Protein AF-A0A7C5BU32-F1 (afdb_monomer)

Foldseek 3Di:
DAQPPPRDDDDPPDCADPPPRDNDDDDPPPPPPDDPDPVVLLVLLVLVLVLVLLLLCLLQDDPPPPDDDPDPDDDDDDDDDDDDDDDDDDDDDDDDDDDDDDPPPDDPDPAFAADDVLQVVLLVQVVVLLVLVCCLNVVQCCSPVVSVLSVVLSVVVSVCSVPDDDQDLPSLVVNLVSLVVSLVSLVVSLVSLVVRDHDPLCVQLSVLVSLLSVLSSVVSVLLSVLSVQDRSNDSVSSVVSSVVSVVVCVPPSSVCSSNCVSQVSSQVSQCVSQVNGPDDRPDRSDSDDPPDDPDDD

Sequence (297 aa):
MRCAKCGLDVPPGTTSCPKCGSVEFERPVVQAKRGPHPMIYAIGALAVIALIALIIVAMGRGKNVTSAPGGVQREDSNITTAPPGKPGPSGIMTAPPGQPGTPEKTPDGVTKPKPPQEVVDYLAFVKQVEAVRCEAIVKSDLDKEAMAEVGDIWSKMLDMSGDAGASDKAPLQGITDKLNRRAAAMLILLKTFDKAPAPPECRQFSGAYRRLLYTETKTLYDVAAGLGNVQAANKDDWLRYEQEMKSKQQDADVVGASNGTLSGDADRALNALVGQYDMQKPFDVSAEKPSGNIMAP

pLDDT: mean 71.31, std 22.12, range [24.97, 98.25]

Solvent-accessible surface area (backbone atoms only — not comparable to full-atom values): 18081 Å² total; per-residue (Å²): 83,31,29,66,90,74,68,48,79,42,70,88,92,64,78,52,38,94,87,77,66,44,67,58,56,48,73,79,86,72,75,77,76,83,68,90,58,73,68,60,61,52,54,56,53,48,53,43,49,54,46,54,47,41,47,52,47,18,56,61,46,45,75,90,73,83,72,75,86,82,72,84,79,84,77,92,82,83,84,90,88,86,89,90,85,84,89,86,87,82,88,79,97,72,86,77,79,84,73,78,78,75,79,80,76,73,71,90,78,80,72,54,50,72,68,57,66,67,58,54,53,50,51,54,52,50,49,54,52,51,53,54,51,48,48,66,53,76,70,39,60,54,77,56,52,42,52,48,50,53,49,52,54,46,53,50,57,60,63,43,75,79,62,92,79,79,85,68,56,66,71,59,47,57,50,28,52,53,33,47,52,48,23,51,51,40,48,52,48,50,60,52,57,72,69,60,81,66,52,84,82,44,40,64,28,49,54,34,42,49,49,37,49,48,48,55,28,48,51,36,45,54,53,24,54,48,51,70,66,42,50,78,85,40,68,68,41,50,53,50,44,39,53,51,54,55,55,47,60,68,35,66,62,54,40,25,49,42,71,35,47,32,33,50,49,18,30,49,33,45,52,56,52,35,66,62,28,62,57,78,77,92,71,78,54,64,31,36,75,80,92,64,84,88,78,74,133

Mean predicted aligned error: 16.81 Å

Nearest PDB structures (foldseek):
  5odw-assembly1_C  TM=1.945E-01  e=5.143E-01  Pseudomonas aeruginosa PAO1
  7uc6-assembly1_A  TM=1.821E-01  e=8.290E+00  Homo sapiens

Radius of gyration: 32.83 Å; Cα contacts (8 Å, |Δi|>4): 237; chains: 1; bounding box: 51×82×110 Å

Secondary structure (DSSP, 8-state):
-EETTT--B--TT-SS-TTT----EE---------S-THHHHHHHHHHHHHHHHHHHHHH----------------------------------PPPPPPPPP--PPTT-PPPPPPHHHHHHHHHHHHHHHHHHHHHHT-TIIIIIHHHHHHHHHHHHHTTS-------HHHHHHHHHHHHHHHHHHHHHHHHTTSPPPGGGHHHHHHHHHHHHHHHHHHHHHHHHHHT--TT-HHHHHHHHHHHHHHTTSHHHHHHHTTHHHHHHHHHHHHHHTTSS--------S------S---

Structure (mmCIF, N/CA/C/O backbone):
data_AF-A0A7C5BU32-F1
#
_entry.id   AF-A0A7C5BU32-F1
#
loop_
_atom_site.group_PDB
_atom_site.id
_atom_site.type_symbol
_atom_site.label_atom_id
_atom_site.label_alt_id
_atom_site.label_comp_id
_atom_site.label_asym_id
_atom_site.label_entity_id
_atom_site.label_seq_id
_atom_site.pdbx_PDB_ins_code
_atom_site.Cartn_x
_atom_site.Cartn_y
_atom_site.Cartn_z
_atom_site.occupancy
_atom_site.B_iso_or_equiv
_atom_site.auth_seq_id
_atom_site.auth_comp_id
_atom_site.auth_asym_id
_atom_site.auth_atom_id
_atom_site.pdbx_PDB_model_num
ATOM 1 N N . MET A 1 1 ? 21.473 -10.823 -49.070 1.00 80.56 1 MET A N 1
ATOM 2 C CA . MET A 1 1 ? 22.243 -11.315 -47.896 1.00 80.56 1 MET A CA 1
ATOM 3 C C . MET A 1 1 ? 23.302 -12.259 -48.428 1.00 80.56 1 MET A C 1
ATOM 5 O O . MET A 1 1 ? 23.013 -12.902 -49.430 1.00 80.56 1 MET A O 1
ATOM 9 N N . ARG A 1 2 ? 24.482 -12.384 -47.812 1.00 85.19 2 ARG A N 1
ATOM 10 C CA . ARG A 1 2 ? 25.517 -13.296 -48.328 1.00 85.19 2 ARG A CA 1
ATOM 11 C C . ARG A 1 2 ? 25.506 -14.630 -47.605 1.00 85.19 2 ARG A C 1
ATOM 13 O O . ARG A 1 2 ? 25.333 -14.692 -46.392 1.00 85.19 2 ARG A O 1
ATOM 20 N N . CYS A 1 3 ? 25.666 -15.709 -48.360 1.00 86.50 3 CYS A N 1
ATOM 21 C CA . CYS A 1 3 ? 25.843 -17.033 -47.785 1.00 86.50 3 CYS A CA 1
ATOM 22 C C . CYS A 1 3 ? 27.244 -17.165 -47.173 1.00 86.50 3 CYS A C 1
ATOM 24 O O . CYS A 1 3 ? 28.229 -17.107 -47.911 1.00 86.50 3 CYS A O 1
ATOM 26 N N . ALA A 1 4 ? 27.323 -17.449 -45.869 1.00 84.31 4 ALA A N 1
ATOM 27 C CA . ALA A 1 4 ? 28.588 -17.540 -45.132 1.00 84.31 4 ALA A CA 1
ATOM 28 C C . ALA A 1 4 ? 29.568 -18.584 -45.711 1.00 84.31 4 ALA A C 1
ATOM 30 O O . ALA A 1 4 ? 30.779 -18.402 -45.667 1.00 84.31 4 ALA A O 1
ATOM 31 N N . LYS A 1 5 ? 29.056 -19.674 -46.307 1.00 85.94 5 LYS A N 1
ATOM 32 C CA . LYS A 1 5 ? 29.891 -20.748 -46.877 1.00 85.94 5 LYS A CA 1
ATOM 33 C C . LYS A 1 5 ? 30.402 -20.506 -48.296 1.00 85.94 5 LYS A C 1
ATOM 35 O O . LYS A 1 5 ? 31.383 -21.132 -48.681 1.00 85.94 5 LYS A O 1
ATOM 40 N N . CYS A 1 6 ? 29.711 -19.712 -49.117 1.00 89.25 6 CYS A N 1
ATOM 41 C CA . CYS A 1 6 ? 30.040 -19.613 -50.550 1.00 89.25 6 CYS A CA 1
ATOM 42 C C . CYS A 1 6 ? 30.019 -18.194 -51.133 1.00 89.25 6 CYS A C 1
ATOM 44 O O . CYS A 1 6 ? 30.158 -18.043 -52.347 1.00 89.25 6 CYS A O 1
ATOM 46 N N . GLY A 1 7 ? 29.810 -17.169 -50.301 1.00 86.44 7 GLY A N 1
ATOM 47 C CA . GLY A 1 7 ? 29.840 -15.754 -50.683 1.00 86.44 7 GLY A CA 1
ATOM 48 C C . GLY A 1 7 ? 28.728 -15.300 -51.635 1.00 86.44 7 GLY A C 1
ATOM 49 O O . GLY A 1 7 ? 28.672 -14.121 -51.975 1.00 86.44 7 GLY A O 1
ATOM 50 N N . LEU A 1 8 ? 27.843 -16.203 -52.074 1.00 89.62 8 LEU A N 1
ATOM 51 C CA . LEU A 1 8 ? 26.772 -15.883 -53.014 1.00 89.62 8 LEU A CA 1
ATOM 52 C C . LEU A 1 8 ? 25.768 -14.921 -52.367 1.00 89.62 8 LEU A C 1
ATOM 54 O O . LEU A 1 8 ? 25.283 -15.183 -51.264 1.00 89.62 8 LEU A O 1
ATOM 58 N N . ASP A 1 9 ? 25.433 -13.842 -53.074 1.00 90.44 9 ASP A N 1
ATOM 59 C CA . ASP A 1 9 ? 24.322 -12.967 -52.712 1.00 90.44 9 ASP A CA 1
ATOM 60 C C . ASP A 1 9 ? 22.987 -13.668 -52.995 1.00 90.4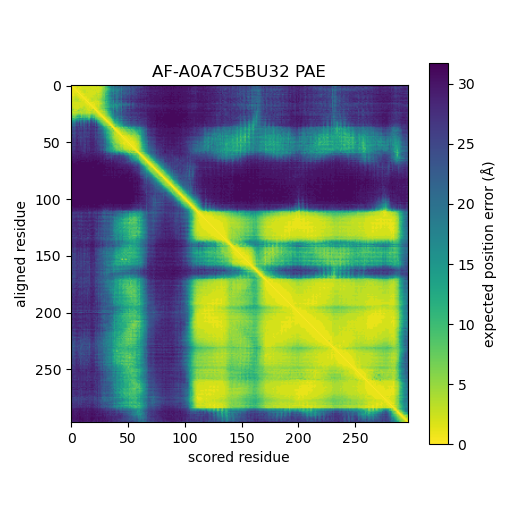4 9 ASP A C 1
ATOM 62 O O . ASP A 1 9 ? 22.695 -14.076 -54.118 1.00 90.44 9 ASP A O 1
ATOM 66 N N . VAL A 1 10 ? 22.186 -13.829 -51.944 1.00 88.56 10 VAL A N 1
ATOM 67 C CA . VAL A 1 10 ? 20.901 -14.533 -51.954 1.00 88.56 10 VAL A CA 1
ATOM 68 C C . VAL A 1 10 ? 19.768 -13.523 -51.691 1.00 88.56 10 VAL A C 1
ATOM 70 O O . VAL A 1 10 ? 19.919 -12.670 -50.796 1.00 88.56 10 VAL A O 1
ATOM 73 N N . PRO A 1 11 ? 18.663 -13.561 -52.469 1.00 85.69 11 PRO A N 1
ATOM 74 C CA . PRO A 1 11 ? 17.539 -12.638 -52.309 1.00 85.69 11 PRO A CA 1
ATOM 75 C C . PRO A 1 11 ? 16.839 -12.784 -50.944 1.00 85.69 11 PRO A C 1
ATOM 77 O O . PRO A 1 11 ? 16.874 -13.851 -50.334 1.00 85.69 11 PRO A O 1
ATOM 80 N N . PRO A 1 12 ? 16.204 -11.714 -50.430 1.00 81.19 12 PRO A N 1
ATOM 81 C CA . PRO A 1 12 ? 15.485 -11.765 -49.159 1.00 81.19 12 PRO A CA 1
ATOM 82 C C . PRO A 1 12 ? 14.303 -12.747 -49.219 1.00 81.19 12 PRO A C 1
ATOM 84 O O . PRO A 1 12 ? 13.635 -12.863 -50.243 1.00 81.19 12 PRO A O 1
ATOM 87 N N . GLY A 1 13 ? 14.037 -13.439 -48.107 1.00 80.25 13 GLY A N 1
ATOM 88 C CA . GLY A 1 13 ? 12.957 -14.431 -47.991 1.00 80.25 13 GLY A CA 1
ATOM 89 C C . GLY A 1 13 ? 13.359 -15.884 -48.282 1.00 80.25 13 GLY A C 1
ATOM 90 O O . GLY A 1 13 ? 12.551 -16.783 -48.071 1.00 80.25 13 GLY A O 1
ATOM 91 N N . THR A 1 14 ? 14.595 -16.155 -48.712 1.00 81.69 14 THR A N 1
ATOM 92 C CA . THR A 1 14 ? 15.101 -17.530 -48.881 1.00 81.69 14 THR A CA 1
ATOM 93 C C . THR A 1 14 ? 15.561 -18.138 -47.556 1.00 81.69 14 THR A C 1
ATOM 95 O O . THR A 1 14 ? 16.364 -17.530 -46.848 1.00 81.69 14 THR A O 1
ATOM 98 N N . THR A 1 15 ? 15.131 -19.363 -47.256 1.00 85.69 15 THR A N 1
ATOM 99 C CA . THR A 1 15 ? 15.507 -20.100 -46.034 1.00 85.69 15 THR A CA 1
ATOM 100 C C . THR A 1 15 ? 16.848 -20.833 -46.128 1.00 85.69 15 THR A C 1
ATOM 102 O O . THR A 1 15 ? 17.454 -21.114 -45.098 1.00 85.69 15 THR A O 1
ATOM 105 N N . SER A 1 16 ? 17.339 -21.128 -47.334 1.00 90.50 16 SER A N 1
ATOM 106 C CA . SER A 1 16 ? 18.620 -21.807 -47.566 1.00 90.50 16 SER A CA 1
ATOM 107 C C . SER A 1 16 ? 19.313 -21.291 -48.830 1.00 90.50 16 SER A C 1
ATOM 109 O O . SER A 1 16 ? 18.670 -20.828 -49.776 1.00 90.50 16 SER A O 1
ATOM 111 N N . CYS A 1 17 ? 20.646 -21.340 -48.858 1.00 88.38 17 CYS A N 1
ATOM 112 C CA . CYS A 1 17 ? 21.415 -20.945 -50.034 1.00 88.38 17 CYS A CA 1
ATOM 113 C C . CYS A 1 17 ? 21.278 -21.995 -51.157 1.00 88.38 17 CYS A C 1
ATOM 115 O O . CYS A 1 17 ? 21.708 -23.137 -50.961 1.00 88.38 17 CYS A O 1
ATOM 117 N N . PRO A 1 18 ? 20.806 -21.626 -52.366 1.00 88.19 18 PRO A N 1
ATOM 118 C CA . PRO A 1 18 ? 20.561 -22.582 -53.452 1.00 88.19 18 PRO A CA 1
ATOM 119 C C . PRO A 1 18 ? 21.835 -23.227 -54.025 1.00 88.19 18 PRO A C 1
ATOM 121 O O . PRO A 1 18 ? 21.743 -24.201 -54.762 1.00 88.19 18 PRO A O 1
ATOM 124 N N . LYS A 1 19 ? 23.027 -22.699 -53.704 1.00 87.75 19 LYS A N 1
ATOM 125 C CA . LYS A 1 19 ? 24.315 -23.193 -54.219 1.00 87.75 19 LYS A CA 1
ATOM 126 C C . LYS A 1 19 ? 25.026 -24.184 -53.288 1.00 87.75 19 LYS A C 1
ATOM 128 O O . LYS A 1 19 ? 25.849 -24.960 -53.760 1.00 87.75 19 LYS A O 1
ATOM 133 N N . CYS A 1 20 ? 24.758 -24.151 -51.980 1.00 88.69 20 CYS A N 1
ATOM 134 C CA . CYS A 1 20 ? 25.477 -24.982 -51.000 1.00 88.69 20 CYS A CA 1
ATOM 135 C C . CYS A 1 20 ? 24.629 -25.485 -49.817 1.00 88.69 20 CYS A C 1
ATOM 137 O O . CYS A 1 20 ? 25.178 -26.086 -48.897 1.00 88.69 20 CYS A O 1
ATOM 139 N N . GLY A 1 21 ? 23.322 -25.206 -49.790 1.00 85.25 21 GLY A N 1
ATOM 140 C CA . GLY A 1 21 ? 22.409 -25.652 -48.731 1.00 85.25 21 GLY A CA 1
ATOM 141 C C . GLY A 1 21 ? 22.584 -24.966 -47.370 1.00 85.25 21 GLY A C 1
ATOM 142 O O . GLY A 1 21 ? 21.855 -25.293 -46.440 1.00 85.25 21 GLY A O 1
ATOM 143 N N . SER A 1 22 ? 23.516 -24.015 -47.224 1.00 83.38 22 SER A N 1
ATOM 144 C CA . SER A 1 22 ? 23.726 -23.300 -45.957 1.00 83.38 22 SER A CA 1
ATOM 145 C C . SER A 1 22 ? 22.490 -22.501 -45.545 1.00 83.38 22 SER A C 1
ATOM 147 O O . SER A 1 22 ? 21.954 -21.740 -46.353 1.00 83.38 22 SER A O 1
ATOM 149 N N . VAL A 1 23 ? 22.100 -22.630 -44.277 1.00 83.19 23 VAL A N 1
ATOM 150 C CA . VAL A 1 23 ? 21.106 -21.774 -43.603 1.00 83.19 23 VAL A CA 1
ATOM 151 C C . VAL A 1 23 ? 21.759 -20.608 -42.848 1.00 83.19 23 VAL A C 1
ATOM 153 O O . VAL A 1 23 ? 21.079 -19.670 -42.446 1.00 83.19 23 VAL A O 1
ATOM 156 N N . GLU A 1 24 ? 23.087 -20.633 -42.687 1.00 74.00 24 GLU A N 1
ATOM 157 C CA . GLU A 1 24 ? 23.852 -19.503 -42.162 1.00 74.00 24 GLU A CA 1
ATOM 158 C C . GLU A 1 24 ? 24.116 -18.477 -43.269 1.00 74.00 24 GLU A C 1
ATOM 160 O O . GLU A 1 24 ? 24.759 -18.762 -44.293 1.00 74.00 24 GLU A O 1
ATOM 165 N N . PHE A 1 25 ? 23.615 -17.269 -43.025 1.00 78.12 25 PHE A N 1
ATOM 166 C CA . PHE A 1 25 ? 23.826 -16.078 -43.831 1.00 78.12 25 PHE A CA 1
ATOM 167 C C . PHE A 1 25 ? 24.565 -15.047 -42.984 1.00 78.12 25 PHE A C 1
ATOM 169 O O . PHE A 1 25 ? 24.140 -14.745 -41.867 1.00 78.12 25 PHE A O 1
ATOM 176 N N . GLU A 1 26 ? 25.632 -14.466 -43.526 1.00 61.56 26 GLU A N 1
ATOM 177 C CA . GLU A 1 26 ? 26.264 -13.312 -42.898 1.00 61.56 26 GLU A CA 1
ATOM 178 C C . GLU A 1 26 ? 25.277 -12.144 -42.950 1.00 61.56 26 GLU A C 1
ATOM 180 O O . GLU A 1 26 ? 24.896 -11.654 -44.025 1.00 61.56 26 GLU A O 1
ATOM 185 N N . ARG A 1 27 ? 24.837 -11.701 -41.769 1.00 57.16 27 ARG A N 1
ATOM 186 C CA . ARG A 1 27 ? 24.151 -10.417 -41.647 1.00 57.16 27 ARG A CA 1
ATOM 187 C C . ARG A 1 27 ? 25.178 -9.330 -41.968 1.00 57.16 27 ARG A C 1
ATOM 189 O O . ARG A 1 27 ? 26.290 -9.398 -41.444 1.00 57.16 27 ARG A O 1
ATOM 196 N N . PRO A 1 28 ? 24.846 -8.335 -42.810 1.00 51.41 28 PRO A N 1
ATOM 197 C CA . PRO A 1 28 ? 25.750 -7.216 -43.021 1.00 51.41 28 PRO A CA 1
ATOM 198 C C . PRO A 1 28 ? 26.037 -6.557 -41.670 1.00 51.41 28 PRO A C 1
ATOM 200 O O . PRO A 1 28 ? 25.108 -6.321 -40.894 1.00 51.41 28 PRO A O 1
ATOM 203 N N . VAL A 1 29 ? 27.307 -6.252 -41.399 1.00 51.81 29 VAL A N 1
ATOM 204 C CA . VAL A 1 29 ? 27.702 -5.453 -40.234 1.00 51.81 29 VAL A CA 1
ATOM 205 C C . VAL A 1 29 ? 27.173 -4.040 -40.456 1.00 51.81 29 VAL A C 1
ATOM 207 O O . VAL A 1 29 ? 27.823 -3.196 -41.075 1.00 51.81 29 VAL A O 1
ATOM 210 N N . VAL A 1 30 ? 25.944 -3.798 -40.003 1.00 48.88 30 VAL A N 1
ATOM 211 C CA . VAL A 1 30 ? 25.338 -2.471 -40.002 1.00 48.88 30 VAL A CA 1
ATOM 212 C C . VAL A 1 30 ? 26.117 -1.654 -38.983 1.00 48.88 30 VAL A C 1
ATOM 214 O O . VAL A 1 30 ? 25.884 -1.778 -37.784 1.00 48.88 30 VAL A O 1
ATOM 217 N N . GLN A 1 31 ? 27.069 -0.842 -39.451 1.00 44.75 31 GLN A N 1
ATOM 218 C CA . GLN A 1 31 ? 27.768 0.103 -38.585 1.00 44.75 31 GLN A CA 1
ATOM 219 C C . GLN A 1 31 ? 26.718 0.966 -37.884 1.00 44.75 31 GLN A C 1
ATOM 221 O O . GLN A 1 31 ? 25.989 1.720 -38.536 1.00 44.75 31 GLN A O 1
ATOM 226 N N . ALA A 1 32 ? 26.611 0.804 -36.564 1.00 43.66 32 ALA A N 1
ATOM 227 C CA . ALA A 1 32 ? 25.577 1.438 -35.768 1.00 43.66 32 ALA A CA 1
ATOM 228 C C . ALA A 1 32 ? 25.716 2.960 -35.876 1.00 43.66 32 ALA A C 1
ATOM 230 O O . ALA A 1 32 ? 26.607 3.582 -35.290 1.00 43.66 32 ALA A O 1
ATOM 231 N N . LYS A 1 33 ? 24.822 3.571 -36.658 1.00 44.97 33 LYS A N 1
ATOM 232 C CA . LYS A 1 33 ? 24.724 5.021 -36.796 1.00 44.97 33 LYS A CA 1
ATOM 233 C C . LYS A 1 33 ? 24.316 5.566 -35.428 1.00 44.97 33 LYS A C 1
ATOM 235 O O . LYS A 1 33 ? 23.144 5.474 -35.077 1.00 44.97 33 LYS A O 1
ATOM 240 N N . ARG A 1 34 ? 25.291 6.066 -34.652 1.00 47.69 34 ARG A N 1
ATOM 241 C CA . ARG A 1 34 ? 25.103 6.567 -33.277 1.00 47.69 34 ARG A CA 1
ATOM 242 C C . ARG A 1 34 ? 23.904 7.516 -33.226 1.00 47.69 34 ARG A C 1
ATOM 244 O O . ARG A 1 34 ? 23.988 8.656 -33.680 1.00 47.69 34 ARG A O 1
ATOM 251 N N . GLY A 1 35 ? 22.787 7.006 -32.712 1.00 45.78 35 GLY A N 1
ATOM 252 C CA . GLY A 1 35 ? 21.561 7.768 -32.516 1.00 45.78 35 GLY A CA 1
ATOM 253 C C . GLY A 1 35 ? 21.728 8.812 -31.408 1.00 45.78 35 GLY A C 1
ATOM 254 O O . GLY A 1 35 ? 22.683 8.740 -30.628 1.00 45.78 35 GLY A O 1
ATOM 255 N N . PRO A 1 36 ? 20.820 9.796 -31.320 1.00 44.41 36 PRO A N 1
ATOM 256 C CA . PRO A 1 36 ? 20.942 10.879 -30.356 1.00 44.41 36 PRO A CA 1
ATOM 257 C C . PRO A 1 36 ? 20.887 10.371 -28.905 1.00 44.41 36 PRO A C 1
ATOM 259 O O . PRO A 1 36 ? 19.867 9.868 -28.440 1.00 44.41 36 PRO A O 1
ATOM 262 N N . HIS A 1 37 ? 22.013 10.571 -28.217 1.00 46.03 37 HIS A N 1
ATOM 263 C CA . HIS A 1 37 ? 22.232 10.618 -26.766 1.00 46.03 37 HIS A CA 1
ATOM 264 C C . HIS A 1 37 ? 21.594 9.506 -25.895 1.00 46.03 37 HIS A C 1
ATOM 266 O O . HIS A 1 37 ? 20.452 9.656 -25.451 1.00 46.03 37 HIS A O 1
ATOM 272 N N . PRO A 1 38 ? 22.364 8.468 -25.485 1.00 50.66 38 PRO A N 1
ATOM 273 C CA . PRO A 1 38 ? 21.898 7.463 -24.515 1.00 50.66 38 PRO A CA 1
ATOM 274 C C . PRO A 1 38 ? 21.522 8.057 -23.141 1.00 50.66 38 PRO A C 1
ATOM 276 O O . PRO A 1 38 ? 20.729 7.478 -22.407 1.00 50.66 38 PRO A O 1
ATOM 279 N N . MET A 1 39 ? 22.005 9.260 -22.811 1.00 48.12 39 MET A N 1
ATOM 280 C CA . MET A 1 39 ? 21.739 9.937 -21.534 1.00 48.12 39 MET A CA 1
ATOM 281 C C . MET A 1 39 ? 20.246 10.243 -21.278 1.00 48.12 39 MET A C 1
ATOM 283 O O . MET A 1 39 ? 19.827 10.281 -20.126 1.00 48.12 39 MET A O 1
ATOM 287 N N . ILE A 1 40 ? 19.411 10.417 -22.312 1.00 52.84 40 ILE A N 1
ATOM 288 C CA . ILE A 1 40 ? 17.967 10.685 -22.117 1.00 52.84 40 ILE A CA 1
ATOM 289 C C . ILE A 1 40 ? 17.219 9.421 -21.652 1.00 52.84 40 ILE A C 1
ATOM 291 O O . ILE A 1 40 ? 16.270 9.509 -20.876 1.00 52.84 40 ILE A O 1
ATOM 295 N N . TYR A 1 41 ? 17.677 8.240 -22.079 1.00 53.56 41 TYR A N 1
ATOM 296 C CA . TYR A 1 41 ? 17.114 6.942 -21.691 1.00 53.56 41 TYR A CA 1
ATOM 297 C C . TYR A 1 41 ? 17.351 6.669 -20.202 1.00 53.56 41 TYR A C 1
ATOM 299 O O . TYR A 1 41 ? 16.461 6.177 -19.512 1.00 53.56 41 TYR A O 1
ATOM 307 N N . ALA A 1 42 ? 18.518 7.084 -19.700 1.00 55.22 42 ALA A N 1
ATOM 308 C CA . ALA A 1 42 ? 18.849 7.029 -18.285 1.00 55.22 42 ALA A CA 1
ATOM 309 C C . ALA A 1 42 ? 17.846 7.830 -17.429 1.00 55.22 42 ALA A C 1
ATOM 311 O O . ALA A 1 42 ? 17.338 7.323 -16.433 1.00 55.22 42 ALA A O 1
ATOM 312 N N . ILE A 1 43 ? 17.518 9.064 -17.829 1.00 56.25 43 ILE A N 1
ATOM 313 C CA . ILE A 1 43 ? 16.712 9.988 -17.011 1.00 56.25 43 ILE A CA 1
ATOM 314 C C . ILE A 1 43 ? 15.263 9.499 -16.827 1.00 56.25 43 ILE A C 1
ATOM 316 O O . ILE A 1 43 ? 14.758 9.539 -15.706 1.00 56.25 43 ILE A O 1
ATOM 320 N N . GLY A 1 44 ? 14.605 9.003 -17.883 1.00 53.53 44 GLY A N 1
ATOM 321 C CA . GLY A 1 44 ? 13.226 8.489 -17.782 1.00 53.53 44 GLY A CA 1
ATOM 322 C C . GLY A 1 44 ? 13.128 7.238 -16.902 1.00 53.53 44 GLY A C 1
ATOM 323 O O . GLY A 1 44 ? 12.325 7.171 -15.973 1.00 53.53 44 GLY A O 1
ATOM 324 N N . ALA A 1 45 ? 14.032 6.275 -17.104 1.00 55.19 45 ALA A N 1
ATOM 325 C CA . ALA A 1 45 ? 14.080 5.072 -16.275 1.00 55.19 45 ALA A CA 1
ATOM 326 C C . ALA A 1 45 ? 14.473 5.376 -14.811 1.00 55.19 45 ALA A C 1
ATOM 328 O O . ALA A 1 45 ? 13.899 4.785 -13.898 1.00 55.19 45 ALA A O 1
ATOM 329 N N . LEU A 1 46 ? 15.358 6.351 -14.556 1.00 58.47 46 LEU A N 1
ATOM 330 C CA . LEU A 1 46 ? 15.626 6.851 -13.197 1.00 58.47 46 LEU A CA 1
ATOM 331 C C . LEU A 1 46 ? 14.376 7.433 -12.535 1.00 58.47 46 LEU A C 1
ATOM 333 O O . LEU A 1 46 ? 14.164 7.196 -11.348 1.00 58.47 46 LEU A O 1
ATOM 337 N N . ALA A 1 47 ? 13.537 8.160 -13.279 1.00 58.53 47 ALA A N 1
ATOM 338 C CA . ALA A 1 47 ? 12.287 8.689 -12.746 1.00 58.53 47 ALA A CA 1
ATOM 339 C C . ALA A 1 47 ? 11.332 7.559 -12.330 1.00 58.53 47 ALA A C 1
ATOM 341 O O . ALA A 1 47 ? 10.768 7.646 -11.246 1.00 58.53 47 ALA A O 1
ATOM 342 N N . VAL A 1 48 ? 11.213 6.486 -13.127 1.00 59.94 48 VAL A N 1
ATOM 343 C CA . VAL A 1 48 ? 10.412 5.283 -12.806 1.00 59.94 48 VAL A CA 1
ATOM 344 C C . VAL A 1 48 ? 10.956 4.528 -11.594 1.00 59.94 48 VAL A C 1
ATOM 346 O O . VAL A 1 48 ? 10.185 4.118 -10.729 1.00 59.94 48 VAL A O 1
ATOM 349 N N . ILE A 1 49 ? 12.275 4.357 -11.496 1.00 58.78 49 ILE A N 1
ATOM 350 C CA . ILE A 1 49 ? 12.896 3.656 -10.365 1.00 58.78 49 ILE A CA 1
ATOM 351 C C . ILE A 1 49 ? 12.766 4.489 -9.093 1.00 58.78 49 ILE A C 1
ATOM 353 O O . ILE A 1 49 ? 12.381 3.948 -8.065 1.00 58.78 49 ILE A O 1
ATOM 357 N N . ALA A 1 50 ? 12.987 5.805 -9.157 1.00 58.72 50 ALA A N 1
ATOM 358 C CA . ALA A 1 50 ? 12.707 6.708 -8.044 1.00 58.72 50 ALA A CA 1
ATOM 359 C C . ALA A 1 50 ? 11.223 6.675 -7.634 1.00 58.72 50 ALA A C 1
ATOM 361 O O . ALA A 1 50 ? 10.925 6.880 -6.464 1.00 58.72 50 ALA A O 1
ATOM 362 N N . LEU A 1 51 ? 10.312 6.373 -8.566 1.00 62.03 51 LEU A N 1
ATOM 363 C CA . LEU A 1 51 ? 8.873 6.186 -8.356 1.00 62.03 51 LEU A CA 1
ATOM 364 C C . LEU A 1 51 ? 8.550 4.887 -7.606 1.00 62.03 51 LEU A C 1
ATOM 366 O O . LEU A 1 51 ? 7.876 4.926 -6.580 1.00 62.03 51 LEU A O 1
ATOM 370 N N . ILE A 1 52 ? 9.059 3.750 -8.089 1.00 63.53 52 ILE A N 1
ATOM 371 C CA . ILE A 1 52 ? 8.900 2.433 -7.449 1.00 63.53 52 ILE A CA 1
ATOM 372 C C . ILE A 1 52 ? 9.571 2.450 -6.074 1.00 63.53 52 ILE A C 1
ATOM 374 O O . ILE A 1 52 ? 8.957 2.062 -5.083 1.00 63.53 52 ILE A O 1
ATOM 378 N N . ALA A 1 53 ? 10.788 2.991 -5.996 1.00 60.06 53 ALA A N 1
ATOM 379 C CA . ALA A 1 53 ? 11.497 3.227 -4.751 1.00 60.06 53 ALA A CA 1
ATOM 380 C C . ALA A 1 53 ? 10.714 4.161 -3.829 1.00 60.06 53 ALA A C 1
ATOM 382 O O . ALA A 1 53 ? 10.632 3.863 -2.651 1.00 60.06 53 ALA A O 1
ATOM 383 N N . LEU A 1 54 ? 10.102 5.248 -4.315 1.00 60.25 54 LEU A N 1
ATOM 384 C CA . LEU A 1 54 ? 9.260 6.110 -3.478 1.00 60.25 54 LEU A CA 1
ATOM 385 C C . LEU A 1 54 ? 8.033 5.377 -2.950 1.00 60.25 54 LEU A C 1
ATOM 387 O O . LEU A 1 54 ? 7.712 5.567 -1.789 1.00 60.25 54 LEU A O 1
ATOM 391 N N . ILE A 1 55 ? 7.369 4.542 -3.749 1.00 58.00 55 ILE A N 1
ATOM 392 C CA . ILE A 1 55 ? 6.206 3.760 -3.301 1.00 58.00 55 ILE A CA 1
ATOM 393 C C . ILE A 1 55 ? 6.628 2.750 -2.225 1.00 58.00 55 ILE A C 1
ATOM 395 O O . ILE A 1 55 ? 6.019 2.697 -1.159 1.00 58.00 55 ILE A O 1
ATOM 399 N N . ILE A 1 56 ? 7.703 2.001 -2.472 1.00 58.03 56 ILE A N 1
ATOM 400 C CA . ILE A 1 56 ? 8.245 0.992 -1.553 1.00 58.03 56 ILE A CA 1
ATOM 401 C C . ILE A 1 56 ? 8.774 1.650 -0.266 1.00 58.03 56 ILE A C 1
ATOM 403 O O . ILE A 1 56 ? 8.322 1.343 0.835 1.00 58.03 56 ILE A O 1
ATOM 407 N N . VAL A 1 57 ? 9.663 2.636 -0.402 1.00 54.41 57 VAL A N 1
ATOM 408 C CA . VAL A 1 57 ? 10.248 3.386 0.717 1.00 54.41 57 VAL A CA 1
ATOM 409 C C . VAL A 1 57 ? 9.194 4.200 1.460 1.00 54.41 57 VAL A C 1
ATOM 411 O O . VAL A 1 57 ? 9.358 4.408 2.650 1.00 54.41 57 VAL A O 1
ATOM 414 N N . ALA A 1 58 ? 8.104 4.643 0.837 1.00 52.06 58 ALA A N 1
ATOM 415 C CA . ALA A 1 58 ? 7.012 5.271 1.572 1.00 52.06 58 ALA A CA 1
ATOM 416 C C . ALA A 1 58 ? 6.227 4.290 2.445 1.00 52.06 58 ALA A C 1
ATOM 418 O O . ALA A 1 58 ? 5.787 4.669 3.528 1.00 52.06 58 ALA A O 1
ATOM 419 N N . MET A 1 59 ? 6.062 3.048 1.985 1.00 52.03 59 MET A N 1
ATOM 420 C CA . MET A 1 59 ? 5.421 1.993 2.770 1.00 52.03 59 MET A CA 1
ATOM 421 C C . MET A 1 59 ? 6.309 1.533 3.943 1.00 52.03 59 MET A C 1
ATOM 423 O O . MET A 1 59 ? 5.759 1.139 4.967 1.00 52.03 59 MET A O 1
ATOM 427 N N . GLY A 1 60 ? 7.645 1.625 3.822 1.00 44.06 60 GLY A N 1
ATOM 428 C CA . GLY A 1 60 ? 8.621 1.206 4.851 1.00 44.06 60 GLY A CA 1
ATOM 429 C C . GLY A 1 60 ? 9.428 2.314 5.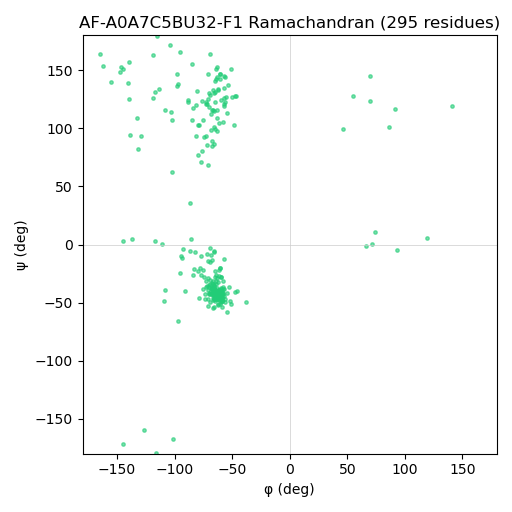565 1.00 44.06 60 GLY A C 1
ATOM 430 O O . GLY A 1 60 ? 10.291 2.013 6.389 1.00 44.06 60 GLY A O 1
ATOM 431 N N . ARG A 1 61 ? 9.227 3.606 5.264 1.00 44.59 61 ARG A N 1
ATOM 432 C CA . ARG A 1 61 ? 9.856 4.736 5.987 1.00 44.59 61 ARG A CA 1
ATOM 433 C C . ARG A 1 61 ? 8.831 5.775 6.425 1.00 44.59 61 ARG A C 1
ATOM 435 O O . ARG A 1 61 ? 8.628 6.799 5.763 1.00 44.59 61 ARG A O 1
ATOM 442 N N . GLY A 1 62 ? 8.355 5.626 7.655 1.00 44.22 62 GLY A N 1
ATOM 443 C CA . GLY A 1 62 ? 7.852 6.745 8.432 1.00 44.22 62 GLY A CA 1
ATOM 444 C C . GLY A 1 62 ? 8.928 7.825 8.543 1.00 44.22 62 GLY A C 1
ATOM 445 O O . GLY A 1 62 ? 10.044 7.592 9.016 1.00 44.22 62 GLY A O 1
ATOM 446 N N . LYS A 1 63 ? 8.600 9.039 8.095 1.00 40.38 63 LYS A N 1
ATOM 447 C CA . LYS A 1 63 ? 9.464 10.208 8.284 1.00 40.38 63 LYS A CA 1
ATOM 448 C C . LYS A 1 63 ? 9.622 10.466 9.782 1.00 40.38 63 LYS A C 1
ATOM 450 O O . LYS A 1 63 ? 8.629 10.518 10.505 1.00 40.38 63 LYS A O 1
ATOM 455 N N . ASN A 1 64 ? 10.856 10.701 10.231 1.00 35.62 64 ASN A N 1
ATOM 456 C CA . ASN A 1 64 ? 11.137 11.180 11.584 1.00 35.62 64 ASN A CA 1
ATOM 457 C C . ASN A 1 64 ? 10.570 12.596 11.764 1.00 35.62 64 ASN A C 1
ATOM 459 O O . ASN A 1 64 ? 11.263 13.592 11.567 1.00 35.62 64 ASN A O 1
ATOM 463 N N . VAL A 1 65 ? 9.293 12.684 12.135 1.00 37.28 65 VAL A N 1
ATOM 464 C CA . VAL A 1 65 ? 8.703 13.916 12.652 1.00 37.28 65 VAL A CA 1
ATOM 465 C C . VAL A 1 65 ? 9.124 14.023 14.112 1.00 37.28 65 VAL A C 1
ATOM 467 O O . VAL A 1 65 ? 8.601 13.317 14.975 1.00 37.28 65 VAL A O 1
ATOM 470 N N . THR A 1 66 ? 10.100 14.889 14.382 1.00 31.77 66 THR A N 1
ATOM 471 C CA . THR A 1 66 ? 10.508 15.248 15.743 1.00 31.77 66 THR A CA 1
ATOM 472 C C . THR A 1 66 ? 9.379 16.023 16.420 1.00 31.77 66 THR A C 1
ATOM 474 O O . THR A 1 66 ? 9.360 17.253 16.424 1.00 31.77 66 THR A O 1
ATOM 477 N N . SER A 1 67 ? 8.425 15.301 17.003 1.00 33.25 67 SER A N 1
ATOM 478 C CA . SER A 1 67 ? 7.514 15.867 17.993 1.00 33.25 67 SER A CA 1
ATOM 479 C C . SER A 1 67 ? 8.331 16.225 19.232 1.00 33.25 67 SER A C 1
ATOM 481 O O . SER A 1 67 ? 8.907 15.344 19.871 1.00 33.25 67 SER A O 1
ATOM 483 N N . ALA A 1 68 ? 8.408 17.517 19.553 1.00 27.25 68 ALA A N 1
ATOM 484 C CA . ALA A 1 68 ? 9.087 17.994 20.752 1.00 27.25 68 ALA A CA 1
ATOM 485 C C . ALA A 1 68 ? 8.495 17.328 22.016 1.00 27.25 68 ALA A C 1
ATOM 487 O O . ALA A 1 68 ? 7.283 17.087 22.063 1.00 27.25 68 ALA A O 1
ATOM 488 N N . PRO A 1 69 ? 9.312 17.019 23.040 1.00 32.28 69 PRO A N 1
ATOM 489 C CA . PRO A 1 69 ? 8.851 16.291 24.215 1.00 32.28 69 PRO A CA 1
ATOM 490 C C . PRO A 1 69 ? 7.963 17.175 25.102 1.00 32.28 69 PRO A C 1
ATOM 492 O O . PRO A 1 69 ? 8.440 17.879 25.989 1.00 32.28 69 PRO A O 1
ATOM 495 N N . GLY A 1 70 ? 6.649 17.091 24.890 1.00 28.31 70 GLY A N 1
ATOM 496 C CA . GLY A 1 70 ? 5.629 17.575 25.822 1.00 28.31 70 GLY A CA 1
ATOM 497 C C . GLY A 1 70 ? 5.563 16.693 27.069 1.00 28.31 70 GLY A C 1
ATOM 498 O O . GLY A 1 70 ? 4.605 15.946 27.255 1.00 28.31 70 GLY A O 1
ATOM 499 N N . GLY A 1 71 ? 6.611 16.732 27.893 1.00 27.80 71 GLY A N 1
ATOM 500 C CA . GLY A 1 71 ? 6.666 16.007 29.157 1.00 27.80 71 GLY A CA 1
ATOM 501 C C . GLY A 1 71 ? 5.676 16.590 30.162 1.00 27.80 71 GLY A C 1
ATOM 502 O O . GLY A 1 71 ? 5.862 17.704 30.642 1.00 27.80 71 GLY A O 1
ATOM 503 N N . VAL A 1 72 ? 4.639 15.826 30.510 1.00 33.41 72 VAL A N 1
ATOM 504 C CA . VAL A 1 72 ? 3.744 16.168 31.622 1.00 33.41 72 VAL A CA 1
ATOM 505 C C . VAL A 1 72 ? 4.479 15.882 32.932 1.00 33.41 72 VAL A C 1
ATOM 507 O O . VAL A 1 72 ? 4.451 14.759 33.438 1.00 33.41 72 VAL A O 1
ATOM 510 N N . GLN A 1 73 ? 5.153 16.894 33.481 1.00 30.58 73 GLN A N 1
ATOM 511 C CA . GLN A 1 73 ? 5.617 16.848 34.865 1.00 30.58 73 GLN A CA 1
ATOM 512 C C . GLN A 1 73 ? 4.404 16.876 35.800 1.00 30.58 73 GLN A C 1
ATOM 514 O O . GLN A 1 73 ? 3.667 17.858 35.863 1.00 30.58 73 GLN A O 1
ATOM 519 N N . ARG A 1 74 ? 4.214 15.783 36.545 1.00 37.56 74 ARG A N 1
ATOM 520 C CA . ARG A 1 74 ? 3.517 15.830 37.831 1.00 37.56 74 ARG A CA 1
ATOM 521 C C . ARG A 1 74 ? 4.477 16.416 38.857 1.00 37.56 74 ARG A C 1
ATOM 523 O O . ARG A 1 74 ? 5.512 15.804 39.098 1.00 37.56 74 ARG A O 1
ATOM 530 N N . GLU A 1 75 ? 4.081 17.494 39.517 1.00 31.58 75 GLU A N 1
ATOM 531 C CA . GLU A 1 75 ? 4.552 17.803 40.867 1.00 31.58 75 GLU A CA 1
ATOM 532 C C . GLU A 1 75 ? 3.353 18.179 41.737 1.00 31.58 75 GLU A C 1
ATOM 534 O O . GLU A 1 75 ? 2.746 19.238 41.582 1.00 31.58 75 GLU A O 1
ATOM 539 N N . ASP A 1 76 ? 3.014 17.280 42.659 1.00 32.34 76 ASP A N 1
ATOM 540 C CA . ASP A 1 76 ? 2.235 17.623 43.839 1.00 32.34 76 ASP A CA 1
ATOM 541 C C . ASP A 1 76 ? 3.121 18.455 44.772 1.00 32.34 76 ASP A C 1
ATOM 543 O O . ASP A 1 76 ? 4.188 18.003 45.192 1.00 32.34 76 ASP A O 1
ATOM 547 N N . SER A 1 77 ? 2.671 19.646 45.162 1.00 34.41 77 SER A N 1
ATOM 548 C CA . SER A 1 77 ? 3.119 20.294 46.398 1.00 34.41 77 SER A CA 1
ATOM 549 C C . SER A 1 77 ? 2.074 21.280 46.905 1.00 34.41 77 SER A C 1
ATOM 551 O O . SER A 1 77 ? 1.390 21.963 46.148 1.00 34.41 77 SER A O 1
ATOM 553 N N . ASN A 1 78 ? 1.910 21.275 48.222 1.00 31.78 78 ASN A N 1
ATOM 554 C CA . ASN A 1 78 ? 0.770 21.823 48.951 1.00 31.78 78 ASN A CA 1
ATOM 555 C C . ASN A 1 78 ? 1.231 23.013 49.831 1.00 31.78 78 ASN A C 1
ATOM 557 O O . ASN A 1 78 ? 2.427 23.276 49.922 1.00 31.78 78 ASN A O 1
ATOM 561 N N . ILE A 1 79 ? 0.293 23.632 50.560 1.00 31.28 79 ILE A N 1
ATOM 562 C CA . ILE A 1 79 ? 0.506 24.432 51.790 1.00 31.28 79 ILE A CA 1
ATOM 563 C C . ILE A 1 79 ? 0.853 25.940 51.621 1.00 31.28 79 ILE A C 1
ATOM 565 O O . ILE A 1 79 ? 1.999 26.339 51.467 1.00 31.28 79 ILE A O 1
ATOM 569 N N . THR A 1 80 ? -0.196 26.760 51.834 1.00 32.16 80 THR A N 1
ATOM 570 C CA . THR A 1 80 ? -0.265 27.889 52.810 1.00 32.16 80 THR A CA 1
ATOM 571 C C . THR A 1 80 ? 0.576 29.155 52.541 1.00 32.16 80 THR A C 1
ATOM 573 O O . THR A 1 80 ? 1.797 29.130 52.493 1.00 32.16 80 THR A O 1
ATOM 576 N N . THR A 1 81 ? -0.017 30.357 52.459 1.00 31.48 81 THR A N 1
ATOM 577 C CA . THR A 1 81 ? -0.453 31.173 53.625 1.00 31.48 81 THR A CA 1
ATOM 578 C C . THR A 1 81 ? -1.465 32.265 53.215 1.00 31.48 81 THR A C 1
ATOM 580 O O . THR A 1 81 ? -1.446 32.717 52.074 1.00 31.48 81 THR A O 1
ATOM 583 N N . ALA A 1 82 ? -2.341 32.703 54.133 1.00 32.84 82 ALA A N 1
ATOM 584 C CA . ALA A 1 82 ? -3.391 33.715 53.898 1.00 32.84 82 ALA A CA 1
ATOM 585 C C . ALA A 1 82 ? -3.336 34.901 54.925 1.00 32.84 82 ALA A C 1
ATOM 587 O O . ALA A 1 82 ? -2.261 35.142 55.466 1.00 32.84 82 ALA A O 1
ATOM 588 N N . PRO A 1 83 ? -4.415 35.694 55.148 1.00 47.12 83 PRO A N 1
ATOM 589 C CA . PRO A 1 83 ? -4.544 37.150 54.893 1.00 47.12 83 PRO A CA 1
ATOM 590 C C . PRO A 1 83 ? -4.399 38.013 56.198 1.00 47.12 83 PRO A C 1
ATOM 592 O O . PRO A 1 83 ? -4.011 37.418 57.203 1.00 47.12 83 PRO A O 1
ATOM 595 N N . PRO A 1 84 ? -4.719 39.345 56.302 1.00 43.28 84 PRO A N 1
ATOM 596 C CA . PRO A 1 84 ? -5.486 40.234 55.397 1.00 43.28 84 PRO A CA 1
ATOM 597 C C . PRO A 1 84 ? -5.041 41.728 55.282 1.00 43.28 84 PRO A C 1
ATOM 599 O O . PRO A 1 84 ? -4.055 42.165 55.863 1.00 43.28 84 PRO A O 1
ATOM 602 N N . GLY A 1 85 ? -5.858 42.547 54.595 1.00 29.11 85 GLY A N 1
ATOM 603 C CA . GLY A 1 85 ? -5.862 44.024 54.620 1.00 29.11 85 GLY A CA 1
ATOM 604 C C . GLY A 1 85 ? -7.291 44.578 54.417 1.00 29.11 85 GLY A C 1
ATOM 605 O O . GLY A 1 85 ? -8.108 43.913 53.784 1.00 29.11 85 GLY A O 1
ATOM 606 N N . LYS A 1 86 ? -7.632 45.733 55.014 1.00 33.88 86 LYS A N 1
ATOM 607 C CA . LYS A 1 86 ? -9.021 46.242 55.206 1.00 33.88 86 LYS A CA 1
ATOM 608 C C . LYS A 1 86 ? -9.302 47.572 54.430 1.00 33.88 86 LYS A C 1
ATOM 610 O O . LYS A 1 86 ? -8.435 47.977 53.664 1.00 33.88 86 LYS A O 1
ATOM 615 N N . PRO A 1 87 ? -10.511 48.190 54.486 1.00 46.72 87 PRO A N 1
ATOM 616 C CA . PRO A 1 87 ? -11.189 48.726 53.293 1.00 46.72 87 PRO A CA 1
ATOM 617 C C . PRO A 1 87 ? -10.977 50.225 53.000 1.00 46.72 87 PRO A C 1
ATOM 619 O O . PRO A 1 87 ? -10.628 50.999 53.887 1.00 46.72 87 PRO A O 1
ATOM 622 N N . GLY A 1 88 ? -11.340 50.641 51.778 1.00 33.97 88 GLY A N 1
ATOM 623 C CA . GLY A 1 88 ? -11.526 52.040 51.365 1.00 33.97 88 GLY A CA 1
ATOM 624 C C . GLY A 1 88 ? -12.745 52.192 50.425 1.00 33.97 88 GLY A C 1
ATOM 625 O O . GLY A 1 88 ? -12.944 51.308 49.591 1.00 33.97 88 GLY A O 1
ATOM 626 N N . PRO A 1 89 ? -13.590 53.238 50.562 1.00 47.28 89 PRO A N 1
ATOM 627 C CA . PRO A 1 89 ? -14.839 53.380 49.799 1.00 47.28 89 PRO A CA 1
ATOM 628 C C . PRO A 1 89 ? -14.782 54.400 48.638 1.00 47.28 89 PRO A C 1
ATOM 630 O O . PRO A 1 89 ? -13.885 55.237 48.583 1.00 47.28 89 PRO A O 1
ATOM 633 N N . SER A 1 90 ? -15.861 54.400 47.836 1.00 33.78 90 SER A N 1
ATOM 634 C CA . SER A 1 90 ? -16.369 55.494 46.970 1.00 33.78 90 SER A CA 1
ATOM 635 C C . SER A 1 90 ? -15.899 55.578 45.507 1.00 33.78 90 SER A C 1
ATOM 637 O O . SER A 1 90 ? -14.766 55.954 45.246 1.00 33.78 90 SER A O 1
ATOM 639 N N . GLY A 1 91 ? -16.859 55.420 44.575 1.00 34.94 91 GLY A N 1
ATOM 640 C CA . GLY A 1 91 ? -16.853 55.972 43.201 1.00 34.94 91 GLY A CA 1
ATOM 641 C C . GLY A 1 91 ? -15.838 55.369 42.207 1.00 34.94 91 GLY A C 1
ATOM 642 O O . GLY A 1 91 ? -14.731 55.021 42.573 1.00 34.94 91 GLY A O 1
ATOM 643 N N . ILE A 1 92 ? -16.112 55.218 40.909 1.00 33.03 92 ILE A N 1
ATOM 644 C CA . ILE A 1 92 ? -17.175 55.752 40.041 1.00 33.03 92 ILE A CA 1
ATOM 645 C C . ILE A 1 92 ? -17.636 54.636 39.079 1.00 33.03 92 ILE A C 1
ATOM 647 O O . ILE A 1 92 ? -16.901 53.690 38.809 1.00 33.03 92 ILE A O 1
ATOM 651 N N . MET A 1 93 ? -18.861 54.740 38.559 1.00 48.19 93 MET A N 1
ATOM 652 C CA . MET A 1 93 ? -19.423 53.794 37.595 1.00 48.19 93 MET A CA 1
ATOM 653 C C . MET A 1 93 ? -18.826 53.985 36.188 1.00 48.19 93 MET A C 1
ATOM 655 O O . MET A 1 93 ? -19.204 54.913 35.475 1.00 48.19 93 MET A O 1
ATOM 659 N N . THR A 1 94 ? -17.962 53.063 35.762 1.00 39.53 94 THR A N 1
ATOM 660 C CA . THR A 1 94 ? -17.509 52.926 34.366 1.00 39.53 94 THR A CA 1
ATOM 661 C C . THR A 1 94 ? -17.430 51.444 34.007 1.00 39.53 94 THR A C 1
ATOM 663 O O . THR A 1 94 ? -16.797 50.664 34.713 1.00 39.53 94 THR A O 1
ATOM 666 N N . ALA A 1 95 ? -18.103 51.038 32.927 1.00 40.59 95 ALA A N 1
ATOM 667 C CA . ALA A 1 95 ? -18.178 49.637 32.518 1.00 40.59 95 ALA A CA 1
ATOM 668 C C . ALA A 1 95 ? -16.816 49.123 31.999 1.00 40.59 95 ALA A C 1
ATOM 670 O O . ALA A 1 95 ? -16.245 49.755 31.105 1.00 40.59 95 ALA A O 1
ATOM 671 N N . PRO A 1 96 ? -16.295 47.984 32.496 1.00 39.12 96 PRO A N 1
ATOM 672 C CA . PRO A 1 96 ? -15.123 47.342 31.908 1.00 39.12 96 PRO A CA 1
ATOM 673 C C . PRO A 1 96 ? -15.450 46.708 30.542 1.00 39.12 96 PRO A C 1
ATOM 675 O O . PRO 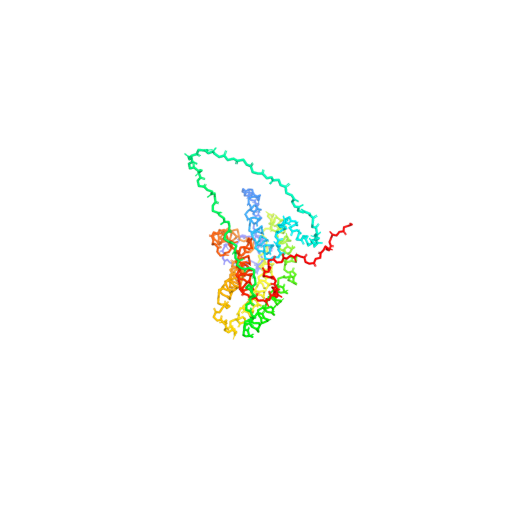A 1 96 ? -16.561 46.202 30.358 1.00 39.12 96 PRO A O 1
ATOM 678 N N . PRO A 1 97 ? -14.499 46.683 29.589 1.00 41.72 97 PRO A N 1
ATOM 679 C CA . PRO A 1 97 ? -14.658 45.948 28.336 1.00 41.72 97 PRO A CA 1
ATOM 680 C C . PRO A 1 97 ? -14.772 44.438 28.592 1.00 41.72 97 PRO A C 1
ATOM 682 O O . PRO A 1 97 ? -14.216 43.917 29.560 1.00 41.72 97 PRO A O 1
ATOM 685 N N . GLY A 1 98 ? -15.487 43.735 27.708 1.00 36.88 98 GLY A N 1
ATOM 686 C CA . GLY A 1 98 ? -15.769 42.307 27.859 1.00 36.88 98 GLY A CA 1
ATOM 687 C C . GLY A 1 98 ? -14.501 41.465 28.019 1.00 36.88 98 GLY A C 1
ATOM 688 O O . GLY A 1 98 ? -13.596 41.528 27.186 1.00 36.88 98 GLY A O 1
ATOM 689 N N . GLN A 1 99 ? -14.452 40.658 29.082 1.00 35.00 99 GLN A N 1
ATOM 690 C CA . GLN A 1 99 ? -13.405 39.654 29.254 1.00 35.00 99 GLN A CA 1
ATOM 691 C C . GLN A 1 99 ? -13.441 38.649 28.089 1.00 35.00 99 GLN A C 1
ATOM 693 O O . GLN A 1 99 ? -14.532 38.248 27.671 1.00 35.00 99 GLN A O 1
ATOM 698 N N . PRO A 1 100 ? -12.276 38.184 27.597 1.00 42.50 100 PRO A N 1
ATOM 699 C CA . PRO A 1 100 ? -12.215 36.980 26.779 1.00 42.50 100 PRO A CA 1
ATOM 700 C C . PRO A 1 100 ? -12.896 35.838 27.531 1.00 42.50 100 PRO A C 1
ATOM 702 O O . PRO A 1 100 ? -12.705 35.707 28.743 1.00 42.50 100 PRO A O 1
ATOM 705 N N . GLY A 1 101 ? -13.694 35.038 26.821 1.00 38.12 101 GLY A N 1
ATOM 706 C CA . GLY A 1 101 ? -14.475 33.967 27.431 1.00 38.12 101 GLY A CA 1
ATOM 707 C C . GLY A 1 101 ? -13.606 33.083 28.321 1.00 38.12 101 GLY A C 1
ATOM 708 O O . GLY A 1 101 ? -12.567 32.584 27.884 1.00 38.12 101 GLY A O 1
ATOM 709 N N . THR A 1 102 ? -14.039 32.896 29.570 1.00 36.44 102 THR A N 1
ATOM 710 C CA . THR A 1 102 ? -13.491 31.867 30.454 1.00 36.44 102 THR A CA 1
ATOM 711 C C . THR A 1 102 ? -13.437 30.553 29.681 1.00 36.44 102 THR A C 1
ATOM 713 O O . THR A 1 102 ? -14.477 30.167 29.140 1.00 36.44 102 THR A O 1
ATOM 716 N N . PRO A 1 103 ? -12.289 29.848 29.624 1.00 46.53 103 PRO A N 1
ATOM 717 C CA . PRO A 1 103 ? -12.292 28.486 29.125 1.00 46.53 103 PRO A CA 1
ATOM 718 C C . PRO A 1 103 ? -13.269 27.699 29.993 1.00 46.53 103 PRO A C 1
ATOM 720 O O . PRO A 1 103 ? -13.149 27.679 31.221 1.00 46.53 103 PRO A O 1
ATOM 723 N N . GLU A 1 104 ? -14.278 27.132 29.342 1.00 41.91 104 GLU A N 1
ATOM 724 C CA . GLU A 1 104 ? -15.308 26.330 29.977 1.00 41.91 104 GLU A CA 1
ATOM 725 C C . GLU A 1 104 ? -14.611 25.169 30.688 1.00 41.91 104 GLU A C 1
ATOM 727 O O . GLU A 1 104 ? -14.071 24.264 30.051 1.00 41.91 104 GLU A O 1
ATOM 732 N N . LYS A 1 105 ? -14.534 25.243 32.024 1.00 43.91 105 LYS A N 1
ATOM 733 C CA . LYS A 1 105 ? -13.990 24.152 32.826 1.00 43.91 105 LYS A CA 1
ATOM 734 C C . LYS A 1 105 ? -14.935 22.971 32.669 1.00 43.91 105 LYS A C 1
ATOM 736 O O . LYS A 1 105 ? -15.976 22.926 33.326 1.00 43.91 105 LYS A O 1
ATOM 741 N N . THR A 1 106 ? -14.554 22.018 31.824 1.00 48.69 106 THR A N 1
ATOM 742 C CA . THR A 1 106 ? -15.102 20.664 31.855 1.00 48.69 106 THR A CA 1
ATOM 743 C C . THR A 1 106 ? -15.100 20.194 33.311 1.00 48.69 106 THR A C 1
ATOM 745 O O . THR A 1 106 ? -14.058 20.313 33.960 1.00 48.69 106 THR A O 1
ATOM 748 N N . PRO A 1 107 ? -16.229 19.706 33.857 1.00 46.84 107 PRO A N 1
ATOM 749 C CA . PRO A 1 107 ? -16.281 19.297 35.252 1.00 46.84 107 PRO A CA 1
ATOM 750 C C . PRO A 1 107 ? -15.233 18.223 35.556 1.00 46.84 107 PRO A C 1
ATOM 752 O O . PRO A 1 107 ? -15.202 17.175 34.904 1.00 46.84 107 PRO A O 1
ATOM 755 N N . ASP A 1 108 ? -14.400 18.474 36.567 1.00 48.69 108 ASP A N 1
ATOM 756 C CA . ASP A 1 108 ? -13.500 17.466 37.119 1.00 48.69 108 ASP A CA 1
ATOM 757 C C . ASP A 1 108 ? -14.332 16.258 37.583 1.00 48.69 108 ASP A C 1
ATOM 759 O O . ASP A 1 108 ? -15.199 16.387 38.448 1.00 48.69 108 ASP A O 1
ATOM 763 N N . GLY A 1 109 ? -14.077 15.079 37.004 1.00 54.88 109 GLY A N 1
ATOM 764 C CA . GLY A 1 109 ? -14.691 13.820 37.447 1.00 54.88 109 GLY A CA 1
ATOM 765 C C . GLY A 1 109 ? -15.552 13.057 36.436 1.00 54.88 109 GLY A C 1
ATOM 766 O O . GLY A 1 109 ? -16.102 12.024 36.813 1.00 54.88 109 GLY A O 1
ATOM 767 N N . VAL A 1 110 ? -15.650 13.472 35.164 1.00 61.00 110 VAL A N 1
ATOM 768 C CA . VAL A 1 110 ? -16.224 12.596 34.118 1.00 61.00 110 VAL A CA 1
ATOM 769 C C . VAL A 1 110 ? -15.238 11.463 33.804 1.00 61.00 110 VAL A C 1
ATOM 771 O O . VAL A 1 110 ? -14.417 11.553 32.890 1.00 61.00 110 VAL A O 1
ATOM 774 N N . THR A 1 111 ? -15.304 10.384 34.585 1.00 81.50 111 THR A N 1
ATOM 775 C CA . THR A 1 111 ? -14.639 9.120 34.262 1.00 81.50 111 THR A CA 1
ATOM 776 C C . THR A 1 111 ? -15.176 8.604 32.932 1.00 81.50 111 THR A C 1
ATOM 778 O O . THR A 1 111 ? -16.384 8.449 32.745 1.00 81.50 111 THR A O 1
ATOM 781 N N . LYS A 1 112 ? -14.272 8.356 31.980 1.00 89.44 112 LYS A N 1
ATOM 782 C CA . LYS A 1 112 ? -14.652 7.818 30.673 1.00 89.44 112 LYS A CA 1
ATOM 783 C C . LYS A 1 112 ? -15.322 6.448 30.844 1.00 89.44 112 LYS A C 1
ATOM 785 O O . LYS A 1 112 ? -14.934 5.693 31.739 1.00 89.44 112 LYS A O 1
ATOM 790 N N . PRO A 1 113 ? -16.302 6.093 29.997 1.00 93.75 113 PRO A N 1
ATOM 791 C CA . PRO A 1 113 ? -16.896 4.766 30.033 1.00 93.75 113 PRO A CA 1
ATOM 792 C C . PRO A 1 113 ? -15.835 3.692 29.766 1.00 93.75 113 PRO A C 1
ATOM 794 O O . PRO A 1 113 ? -14.910 3.887 28.975 1.00 93.75 113 PRO A O 1
ATOM 797 N N . LYS A 1 114 ? -15.990 2.524 30.395 1.00 95.50 114 LYS A N 1
ATOM 798 C CA . LYS A 1 114 ? -15.219 1.336 30.010 1.00 95.50 114 LYS A CA 1
ATOM 799 C C . LYS A 1 114 ? -15.599 0.931 28.577 1.00 95.50 114 LYS A C 1
ATOM 801 O O . LYS A 1 114 ? -16.779 1.040 28.232 1.00 95.50 114 LYS A O 1
ATOM 806 N N . PRO A 1 115 ? -14.647 0.469 27.750 1.00 95.75 115 PRO A N 1
ATOM 807 C CA . PRO A 1 115 ? -14.957 0.036 26.393 1.00 95.75 115 PRO A CA 1
ATOM 808 C C . PRO A 1 115 ? -15.877 -1.199 26.407 1.00 95.75 115 PRO A C 1
ATOM 810 O O . PRO A 1 115 ? -15.674 -2.093 27.235 1.00 95.75 115 PRO A O 1
ATOM 813 N N . PRO A 1 116 ? -16.868 -1.290 25.499 1.00 97.50 116 PRO A N 1
ATOM 814 C CA . PRO A 1 116 ? -17.606 -2.526 25.258 1.00 97.50 116 PRO A CA 1
ATOM 815 C C . PRO A 1 116 ? -16.657 -3.664 24.868 1.00 97.50 116 PRO A C 1
ATOM 817 O O . PRO A 1 116 ? -15.686 -3.439 24.142 1.00 97.50 116 PRO A O 1
ATOM 820 N N . GLN A 1 117 ? -16.956 -4.895 25.290 1.00 97.69 117 GLN A N 1
ATOM 821 C CA . GLN A 1 117 ? -16.104 -6.051 24.984 1.00 97.69 117 GLN A CA 1
ATOM 822 C C . GLN A 1 117 ? -15.931 -6.249 23.467 1.00 97.69 117 GLN A C 1
ATOM 824 O O . GLN A 1 117 ? -14.821 -6.490 23.011 1.00 97.69 117 GLN A O 1
ATOM 829 N N . GLU A 1 118 ? -16.986 -6.020 22.678 1.00 97.62 118 GLU A N 1
ATOM 830 C CA . GLU A 1 118 ? -16.948 -6.086 21.209 1.00 97.62 118 GLU A CA 1
ATOM 831 C C . GLU A 1 118 ? -15.918 -5.123 20.589 1.00 97.62 118 GLU A C 1
ATOM 833 O O . GLU A 1 118 ? -15.250 -5.469 19.615 1.00 97.62 118 GLU A O 1
ATOM 838 N N . VAL A 1 119 ? -15.738 -3.929 21.170 1.00 97.50 119 VAL A N 1
ATOM 839 C CA . VAL A 1 119 ? -14.723 -2.952 20.736 1.00 97.50 119 VAL A CA 1
ATOM 840 C C . VAL A 1 119 ? -13.320 -3.456 21.075 1.00 97.50 119 VAL A C 1
ATOM 842 O O . VAL A 1 119 ? -12.417 -3.358 20.243 1.00 97.50 119 VAL A O 1
ATOM 845 N N . VAL A 1 120 ? -13.129 -4.032 22.267 1.00 97.69 120 VAL A N 1
ATOM 846 C CA . VAL A 1 120 ? -11.842 -4.606 22.696 1.00 97.69 120 VAL A CA 1
ATOM 847 C C . VAL A 1 120 ? -11.451 -5.796 21.815 1.00 97.69 120 VAL A C 1
ATOM 849 O O . VAL A 1 120 ? -10.326 -5.835 21.315 1.00 97.69 120 VAL A O 1
ATOM 852 N N . ASP A 1 121 ? -12.381 -6.717 21.567 1.00 97.94 121 ASP A N 1
ATOM 853 C CA . ASP A 1 121 ? -12.164 -7.913 20.748 1.00 97.94 121 ASP A CA 1
ATOM 854 C C . ASP A 1 121 ? -11.888 -7.544 19.285 1.00 97.94 121 ASP A C 1
ATOM 856 O O . ASP A 1 121 ? -10.943 -8.056 18.677 1.00 97.94 121 ASP A O 1
ATOM 860 N N . TYR A 1 122 ? -12.643 -6.589 18.728 1.00 98.25 122 TYR A N 1
ATOM 861 C CA . TYR A 1 122 ? -12.399 -6.078 17.379 1.00 98.25 122 TYR A CA 1
ATOM 862 C C . TYR A 1 122 ? -11.023 -5.403 17.268 1.00 98.25 122 TYR A C 1
ATOM 864 O O . TYR A 1 122 ? -10.282 -5.665 16.320 1.00 98.25 122 TYR A O 1
ATOM 872 N N . LEU A 1 123 ? -10.625 -4.576 18.239 1.00 97.88 123 LEU A N 1
ATOM 873 C CA . LEU A 1 123 ? -9.296 -3.954 18.234 1.00 97.88 123 LEU A CA 1
ATOM 874 C C . LEU A 1 123 ? -8.165 -4.974 18.438 1.00 97.88 123 LEU A C 1
ATOM 876 O O . LEU A 1 123 ? -7.102 -4.821 17.834 1.00 97.88 123 LEU A O 1
ATOM 880 N N . ALA A 1 124 ? -8.382 -6.036 19.217 1.00 97.50 124 ALA A N 1
ATOM 881 C CA . ALA A 1 124 ? -7.437 -7.145 19.336 1.00 97.50 124 ALA A CA 1
ATOM 882 C C . ALA A 1 124 ? -7.289 -7.917 18.012 1.00 97.50 124 ALA A C 1
ATOM 884 O O . ALA A 1 124 ? -6.170 -8.260 17.625 1.00 97.50 124 ALA A O 1
ATOM 885 N N . PHE A 1 125 ? -8.386 -8.122 17.278 1.00 97.88 125 PHE A N 1
ATOM 886 C CA . PHE A 1 125 ? -8.359 -8.678 15.926 1.00 97.88 125 PHE A CA 1
ATOM 887 C C . PHE A 1 125 ? -7.595 -7.772 14.945 1.00 97.88 125 PHE A C 1
ATOM 889 O O . PHE A 1 125 ? -6.665 -8.237 14.283 1.00 97.88 125 PHE A O 1
ATOM 896 N N . VAL A 1 126 ? -7.905 -6.470 14.879 1.00 97.38 126 VAL A N 1
ATOM 897 C CA . VAL A 1 126 ? -7.196 -5.556 13.961 1.00 97.38 126 VAL A CA 1
ATOM 898 C C . VAL A 1 126 ? -5.712 -5.432 14.324 1.00 97.38 126 VAL A C 1
ATOM 900 O O . VAL A 1 126 ? -4.885 -5.344 13.422 1.00 97.38 126 VAL A O 1
ATOM 903 N N . LYS A 1 127 ? -5.337 -5.548 15.605 1.00 96.38 127 LYS A N 1
ATOM 904 C CA . LYS A 1 127 ? -3.929 -5.636 16.028 1.00 96.38 127 LYS A CA 1
ATOM 905 C C . LYS A 1 127 ? -3.198 -6.845 15.430 1.00 96.38 127 LYS A C 1
ATOM 907 O O . LYS A 1 127 ? -2.030 -6.725 15.069 1.00 96.38 127 LYS A O 1
ATOM 912 N N . GLN A 1 128 ? -3.861 -7.998 15.314 1.00 95.75 128 GLN A N 1
ATOM 913 C CA . GLN A 1 128 ? -3.286 -9.174 14.645 1.00 95.75 128 GLN A CA 1
ATOM 914 C C . GLN A 1 128 ? -3.141 -8.936 13.137 1.00 95.75 128 GLN A C 1
ATOM 916 O O . GLN A 1 128 ? -2.114 -9.288 12.560 1.00 95.75 128 GLN A O 1
ATOM 921 N N . VAL A 1 129 ? -4.127 -8.287 12.508 1.00 95.50 129 VAL A N 1
ATOM 922 C CA . VAL A 1 129 ? -4.048 -7.887 11.094 1.00 95.50 129 VAL A CA 1
ATOM 923 C C . VAL A 1 129 ? -2.884 -6.912 10.864 1.00 95.50 129 VAL A C 1
ATOM 925 O O . VAL A 1 129 ? -2.089 -7.135 9.958 1.00 95.50 129 VAL A O 1
ATOM 928 N N . GLU A 1 130 ? -2.724 -5.876 11.690 1.00 93.69 130 GLU A N 1
ATOM 929 C CA . GLU A 1 130 ? -1.610 -4.918 11.575 1.00 93.69 130 GLU A CA 1
ATOM 930 C C . GLU A 1 130 ? -0.249 -5.596 11.805 1.00 93.69 130 GLU A C 1
ATOM 932 O O . GLU A 1 130 ? 0.704 -5.309 11.089 1.00 93.69 130 GLU A O 1
ATOM 937 N N . ALA A 1 131 ? -0.146 -6.562 12.726 1.00 91.19 131 ALA A N 1
ATOM 938 C CA . ALA A 1 131 ? 1.089 -7.330 12.908 1.00 91.19 131 ALA A CA 1
ATOM 939 C C . ALA A 1 131 ? 1.490 -8.107 11.637 1.00 91.19 131 ALA A C 1
ATOM 941 O O . ALA A 1 131 ? 2.658 -8.080 11.249 1.00 91.19 131 ALA A O 1
ATOM 942 N N . VAL A 1 132 ? 0.528 -8.742 10.954 1.00 90.69 132 VAL A N 1
ATOM 943 C CA . VAL A 1 132 ? 0.772 -9.455 9.685 1.00 90.69 132 VAL A CA 1
ATOM 944 C C . VAL A 1 132 ? 1.041 -8.480 8.529 1.00 90.69 132 VAL A C 1
ATOM 946 O O . VAL A 1 132 ? 1.894 -8.767 7.689 1.00 90.69 132 VAL A O 1
ATOM 949 N N . ARG A 1 133 ? 0.380 -7.311 8.493 1.00 89.75 133 ARG A N 1
ATOM 950 C CA . ARG A 1 133 ? 0.691 -6.229 7.538 1.00 89.75 133 ARG A CA 1
ATOM 951 C C . ARG A 1 133 ? 2.137 -5.772 7.694 1.00 89.75 133 ARG A C 1
ATOM 953 O O . ARG A 1 133 ? 2.883 -5.794 6.721 1.00 89.75 133 ARG A O 1
ATOM 960 N N . CYS A 1 134 ? 2.535 -5.404 8.909 1.00 84.50 134 CYS A N 1
ATOM 961 C CA . CYS A 1 134 ? 3.898 -4.984 9.212 1.00 84.50 134 CYS A CA 1
ATOM 962 C C . CYS A 1 134 ? 4.905 -6.084 8.860 1.00 84.50 134 CYS A C 1
ATOM 964 O O . CYS A 1 134 ? 5.911 -5.791 8.231 1.00 84.50 134 CYS A O 1
ATOM 966 N N . GLU A 1 135 ? 4.632 -7.358 9.157 1.00 83.44 135 GLU A N 1
ATOM 967 C CA . GLU A 1 135 ? 5.515 -8.451 8.731 1.00 83.44 135 GLU A CA 1
ATOM 968 C C . GLU A 1 135 ? 5.667 -8.535 7.199 1.00 83.44 135 GLU A C 1
ATOM 970 O O . GLU A 1 135 ? 6.786 -8.690 6.706 1.00 83.44 135 GLU A O 1
ATOM 975 N N . ALA A 1 136 ? 4.575 -8.368 6.446 1.00 80.56 136 ALA A N 1
ATOM 976 C CA . ALA A 1 136 ? 4.573 -8.370 4.980 1.00 80.56 136 ALA A CA 1
ATOM 977 C C . ALA A 1 136 ? 5.234 -7.129 4.336 1.00 80.56 136 ALA A C 1
ATOM 979 O O . ALA A 1 136 ? 5.514 -7.149 3.133 1.00 80.56 136 ALA A O 1
ATOM 980 N N . ILE A 1 137 ? 5.479 -6.067 5.111 1.00 73.12 137 ILE A N 1
ATOM 981 C CA . ILE A 1 137 ? 6.226 -4.870 4.700 1.00 73.12 137 ILE A CA 1
ATOM 982 C C . ILE A 1 137 ? 7.691 -5.005 5.166 1.00 73.12 137 ILE A C 1
ATOM 984 O O . ILE A 1 137 ? 8.560 -5.223 4.317 1.00 73.12 137 ILE A O 1
ATOM 988 N N . VAL A 1 138 ? 7.945 -5.015 6.485 1.00 64.75 138 VAL A N 1
ATOM 989 C CA . VAL A 1 138 ? 9.276 -5.062 7.135 1.00 64.75 138 VAL A CA 1
ATOM 990 C C . VAL A 1 138 ? 10.158 -6.186 6.591 1.00 64.75 138 VAL A C 1
ATOM 992 O O . VAL A 1 138 ? 11.325 -5.967 6.269 1.00 64.75 138 VAL A O 1
ATOM 995 N N . LYS A 1 139 ? 9.639 -7.425 6.551 1.00 62.12 139 LYS A N 1
ATOM 996 C CA . LYS A 1 139 ? 10.443 -8.613 6.208 1.00 62.12 139 LYS A CA 1
ATOM 997 C C . LYS A 1 139 ? 10.532 -8.860 4.707 1.00 62.12 139 LYS A C 1
ATOM 999 O O . LYS A 1 139 ? 11.057 -9.890 4.292 1.00 62.12 139 LYS A O 1
ATOM 1004 N N . SER A 1 140 ? 9.991 -7.967 3.881 1.00 57.59 140 SER A N 1
ATOM 1005 C CA . SER A 1 140 ? 10.086 -8.145 2.442 1.00 57.59 140 SER A CA 1
ATOM 1006 C C . SER A 1 140 ? 11.475 -7.721 1.957 1.00 57.59 140 SER A C 1
ATOM 1008 O O . SER A 1 140 ? 11.775 -6.542 1.785 1.00 57.59 140 SER A O 1
ATOM 1010 N N . ASP A 1 141 ? 12.325 -8.713 1.676 1.00 56.06 141 ASP A N 1
ATOM 1011 C CA . ASP A 1 141 ? 13.641 -8.494 1.059 1.00 56.06 141 ASP A CA 1
ATOM 1012 C C . ASP A 1 141 ? 13.551 -7.749 -0.290 1.00 56.06 141 ASP A C 1
ATOM 1014 O O . ASP A 1 141 ? 14.559 -7.214 -0.746 1.00 56.06 141 ASP A O 1
ATOM 1018 N N . LEU A 1 142 ? 12.347 -7.613 -0.879 1.00 58.66 142 LEU A N 1
ATOM 1019 C CA . LEU A 1 142 ? 12.031 -6.687 -1.979 1.00 58.66 142 LEU A CA 1
ATOM 1020 C C . LEU A 1 142 ? 12.742 -5.333 -1.830 1.00 58.66 142 LEU A C 1
ATOM 1022 O O . LEU A 1 142 ? 13.375 -4.868 -2.774 1.00 58.66 142 LEU A O 1
ATOM 1026 N N . ASP A 1 143 ? 12.660 -4.705 -0.661 1.00 62.44 143 ASP A N 1
ATOM 1027 C CA . ASP A 1 143 ? 13.100 -3.321 -0.471 1.00 62.44 143 ASP A CA 1
ATOM 1028 C C . ASP A 1 143 ? 14.622 -3.134 -0.657 1.00 62.44 143 ASP A C 1
ATOM 1030 O O . ASP A 1 143 ? 15.079 -2.033 -0.972 1.00 62.44 143 ASP A O 1
ATOM 1034 N N . LYS A 1 144 ? 15.415 -4.205 -0.504 1.00 65.19 144 LYS A N 1
ATOM 1035 C CA . LYS A 1 144 ? 16.872 -4.205 -0.739 1.00 65.19 144 LYS A CA 1
ATOM 1036 C C . LYS A 1 144 ? 17.251 -4.995 -1.984 1.00 65.19 144 LYS A C 1
ATOM 1038 O O . LYS A 1 144 ? 18.006 -4.500 -2.815 1.00 65.19 144 LYS A O 1
ATOM 1043 N N . GLU A 1 145 ? 16.734 -6.209 -2.111 1.00 66.50 145 GLU A N 1
ATOM 1044 C CA . GLU A 1 145 ? 17.063 -7.139 -3.185 1.00 66.50 145 GLU A CA 1
ATOM 1045 C C . GLU A 1 145 ? 16.414 -6.715 -4.504 1.00 66.50 145 GLU A C 1
ATOM 1047 O O . GLU A 1 145 ? 17.122 -6.624 -5.498 1.00 66.50 145 GLU A O 1
ATOM 1052 N N . ALA A 1 146 ? 15.121 -6.363 -4.531 1.00 65.25 146 ALA A N 1
ATOM 1053 C CA . ALA A 1 146 ? 14.499 -5.879 -5.768 1.00 65.25 146 ALA A CA 1
ATOM 1054 C C . ALA A 1 146 ? 15.040 -4.494 -6.161 1.00 65.25 146 ALA A C 1
ATOM 1056 O O . ALA A 1 146 ? 15.175 -4.217 -7.345 1.00 65.25 146 ALA A O 1
ATOM 1057 N N . MET A 1 147 ? 15.431 -3.646 -5.202 1.00 64.31 147 MET A N 1
ATOM 1058 C CA . MET A 1 147 ? 16.137 -2.389 -5.499 1.00 64.31 147 MET A CA 1
ATOM 1059 C C . MET A 1 147 ? 17.545 -2.615 -6.077 1.00 64.31 147 MET A C 1
ATOM 1061 O O . MET A 1 147 ? 17.949 -1.892 -6.989 1.00 64.31 147 MET A O 1
ATOM 1065 N N . ALA A 1 148 ? 18.282 -3.621 -5.596 1.00 70.88 148 ALA A N 1
ATOM 1066 C CA . ALA A 1 148 ? 19.572 -4.015 -6.165 1.00 70.88 148 ALA A CA 1
ATOM 1067 C C . ALA A 1 148 ? 19.418 -4.666 -7.553 1.00 70.88 148 ALA A C 1
ATOM 1069 O O . ALA A 1 148 ? 20.164 -4.330 -8.467 1.00 70.88 148 ALA A O 1
ATOM 1070 N N . GLU A 1 149 ? 18.419 -5.534 -7.728 1.00 69.12 149 GLU A N 1
ATOM 1071 C CA . GLU A 1 149 ? 18.055 -6.194 -8.989 1.00 69.12 149 GLU A CA 1
ATOM 1072 C C . GLU A 1 149 ? 17.636 -5.158 -10.045 1.00 69.12 149 GLU A C 1
ATOM 1074 O O . GLU A 1 149 ? 18.171 -5.151 -11.149 1.00 69.12 149 GLU A O 1
ATOM 1079 N N . VAL A 1 150 ? 16.783 -4.193 -9.682 1.00 66.50 150 VAL A N 1
ATOM 1080 C CA . VAL A 1 150 ? 16.443 -3.025 -10.513 1.00 66.50 150 VAL A CA 1
ATOM 1081 C C . VAL A 1 150 ? 17.689 -2.205 -10.880 1.00 66.50 150 VAL A C 1
ATOM 1083 O O . VAL A 1 150 ? 17.825 -1.789 -12.030 1.00 66.50 150 VAL A O 1
ATOM 1086 N N . GLY A 1 151 ? 18.612 -1.987 -9.938 1.00 67.62 151 GLY A N 1
ATOM 1087 C CA . GLY A 1 151 ? 19.870 -1.276 -10.191 1.00 67.62 151 GLY A CA 1
ATOM 1088 C C . GLY A 1 151 ? 20.803 -2.006 -11.166 1.00 67.62 151 GLY A C 1
ATOM 1089 O O . GLY A 1 151 ? 21.352 -1.383 -12.073 1.00 67.62 151 GLY A O 1
ATOM 1090 N N . ASP A 1 152 ? 20.941 -3.325 -11.027 1.00 72.00 152 ASP A N 1
ATOM 1091 C CA . ASP A 1 152 ? 21.749 -4.184 -11.903 1.00 72.00 152 ASP A CA 1
ATOM 1092 C C . ASP A 1 152 ? 21.154 -4.283 -13.320 1.00 72.00 152 ASP A C 1
ATOM 1094 O O . ASP A 1 152 ? 21.868 -4.113 -14.311 1.00 72.00 152 ASP A O 1
ATOM 1098 N N . ILE A 1 153 ? 19.828 -4.439 -13.430 1.00 67.75 153 ILE A N 1
ATOM 1099 C CA . ILE A 1 153 ? 19.088 -4.344 -14.702 1.00 67.75 153 ILE A CA 1
ATOM 1100 C C . ILE A 1 153 ? 19.382 -3.022 -15.403 1.00 67.75 153 ILE A C 1
ATOM 1102 O O . ILE A 1 153 ? 19.572 -2.989 -16.619 1.00 67.75 153 ILE A O 1
ATOM 1106 N N . TRP A 1 154 ? 19.428 -1.932 -14.642 1.00 64.62 154 TRP A N 1
ATOM 1107 C CA . TRP A 1 154 ? 19.636 -0.602 -15.185 1.00 64.62 154 TRP A CA 1
ATOM 1108 C C . TRP A 1 154 ? 21.093 -0.345 -15.591 1.00 64.62 154 TRP A C 1
ATOM 1110 O O . TRP A 1 154 ? 21.317 0.219 -16.661 1.00 64.62 154 TRP A O 1
ATOM 1120 N N . SER A 1 155 ? 22.079 -0.830 -14.823 1.00 67.69 155 SER A N 1
ATOM 1121 C CA . SER A 1 155 ? 23.489 -0.835 -15.252 1.00 67.69 155 SER A CA 1
ATOM 1122 C C . SER A 1 155 ? 23.634 -1.583 -16.577 1.00 67.69 155 SER A C 1
ATOM 1124 O O . SER A 1 155 ? 24.124 -1.023 -17.555 1.00 67.69 155 SER A O 1
ATOM 1126 N N . LYS A 1 156 ? 23.071 -2.794 -16.664 1.00 68.25 156 LYS A N 1
ATOM 1127 C CA . LYS A 1 156 ? 23.043 -3.588 -17.900 1.00 68.25 156 LYS A CA 1
ATOM 1128 C C . LYS A 1 156 ? 22.323 -2.868 -19.041 1.00 68.25 156 LYS A C 1
ATOM 1130 O O . LYS A 1 156 ? 22.767 -2.958 -20.179 1.00 68.25 156 LYS A O 1
ATOM 1135 N N . MET A 1 157 ? 21.248 -2.127 -18.772 1.00 61.75 157 MET A N 1
ATOM 1136 C CA . MET A 1 157 ? 20.538 -1.354 -19.797 1.00 61.75 157 MET A CA 1
ATOM 1137 C C . MET A 1 157 ? 21.356 -0.157 -20.315 1.00 61.75 157 MET A C 1
ATOM 1139 O O . MET A 1 157 ? 21.271 0.155 -21.504 1.00 61.75 157 MET A O 1
ATOM 1143 N N . LEU A 1 158 ? 22.175 0.485 -19.470 1.00 65.25 158 LEU A N 1
ATOM 1144 C CA . LEU A 1 158 ? 23.162 1.470 -19.927 1.00 65.25 158 LEU A CA 1
ATOM 1145 C C . LEU A 1 158 ? 24.255 0.812 -20.780 1.00 65.25 158 LEU A C 1
ATOM 1147 O O . LEU A 1 158 ? 24.552 1.298 -21.874 1.00 65.25 158 LEU A O 1
ATOM 1151 N N . ASP A 1 159 ? 24.819 -0.300 -20.308 1.00 65.31 159 ASP A N 1
ATOM 1152 C CA . ASP A 1 159 ? 25.943 -0.987 -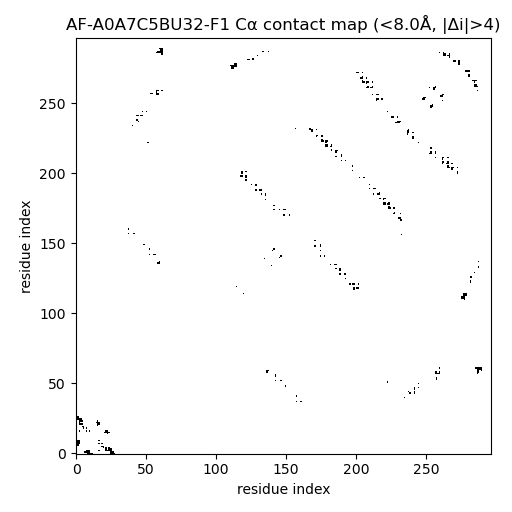20.952 1.00 65.31 159 ASP A CA 1
ATOM 1153 C C . ASP A 1 159 ? 25.542 -1.613 -22.306 1.00 65.31 159 ASP A C 1
ATOM 1155 O O . ASP A 1 159 ? 26.278 -1.521 -23.291 1.00 65.31 159 ASP A O 1
ATOM 1159 N N . MET A 1 160 ? 24.320 -2.150 -22.414 1.00 56.00 160 MET A N 1
ATOM 1160 C CA . MET A 1 160 ? 23.754 -2.692 -23.662 1.00 56.00 160 MET A CA 1
ATOM 1161 C C . MET A 1 160 ? 23.443 -1.632 -24.731 1.00 56.00 160 MET A C 1
ATOM 1163 O O . MET A 1 160 ? 23.068 -1.990 -25.848 1.00 56.00 160 MET A O 1
ATOM 1167 N N . SER A 1 161 ? 23.637 -0.335 -24.460 1.00 56.00 161 SER A N 1
ATOM 1168 C CA . SER A 1 161 ? 23.504 0.707 -25.493 1.00 56.00 161 SER A CA 1
ATOM 1169 C C . SER A 1 161 ? 24.559 0.615 -26.615 1.00 56.00 161 SER A C 1
ATOM 1171 O O . SER A 1 161 ? 24.452 1.340 -27.609 1.00 56.00 161 SER A O 1
ATOM 1173 N N . GLY A 1 162 ? 25.547 -0.284 -26.483 1.00 53.53 162 GLY A N 1
ATOM 1174 C CA . GLY A 1 162 ? 26.528 -0.630 -27.518 1.00 53.53 162 GLY A CA 1
ATOM 1175 C C . GLY A 1 162 ? 26.145 -1.793 -28.451 1.00 53.53 162 GLY A C 1
ATOM 1176 O O . GLY A 1 162 ? 26.385 -1.676 -29.650 1.00 53.53 162 GLY A O 1
ATOM 1177 N N . ASP A 1 163 ? 25.539 -2.875 -27.940 1.00 54.25 163 ASP A N 1
ATOM 1178 C CA . ASP A 1 163 ? 25.279 -4.119 -28.693 1.00 54.25 163 ASP A CA 1
ATOM 1179 C C . ASP A 1 163 ? 23.883 -4.704 -28.389 1.00 54.25 163 ASP A C 1
ATOM 1181 O O . ASP A 1 163 ? 23.667 -5.474 -27.451 1.00 54.25 163 ASP A O 1
ATOM 1185 N N . ALA A 1 164 ? 22.904 -4.350 -29.226 1.00 52.94 164 ALA A N 1
ATOM 1186 C CA . ALA A 1 164 ? 21.514 -4.797 -29.116 1.00 52.94 164 ALA A CA 1
ATOM 1187 C C . ALA A 1 164 ? 21.314 -6.227 -29.669 1.00 52.94 164 ALA A C 1
ATOM 1189 O O . ALA A 1 164 ? 20.815 -6.411 -30.783 1.00 52.94 164 ALA A O 1
ATOM 1190 N N . GLY A 1 165 ? 21.724 -7.239 -28.892 1.00 51.22 165 GLY A N 1
ATOM 1191 C CA . GLY A 1 165 ? 21.677 -8.657 -29.289 1.00 51.22 165 GLY A CA 1
ATOM 1192 C C . GLY A 1 165 ? 20.626 -9.539 -28.595 1.00 51.22 165 GLY A C 1
ATOM 1193 O O . GLY A 1 165 ? 20.035 -10.395 -29.254 1.00 51.22 165 GLY A O 1
ATOM 1194 N N . ALA A 1 166 ? 20.383 -9.356 -27.291 1.00 53.81 166 ALA A N 1
ATOM 1195 C CA . ALA A 1 166 ? 19.578 -10.274 -26.471 1.00 53.81 166 ALA A CA 1
ATOM 1196 C C . ALA A 1 166 ? 18.329 -9.595 -25.880 1.00 53.81 166 ALA A C 1
ATOM 1198 O O . ALA A 1 166 ? 18.417 -8.566 -25.214 1.00 53.81 166 ALA A O 1
ATOM 1199 N N . SER A 1 167 ? 17.154 -10.185 -26.123 1.00 53.97 167 SER A N 1
ATOM 1200 C CA . SER A 1 167 ? 15.849 -9.686 -25.662 1.00 53.97 167 SER A CA 1
ATOM 1201 C C . SER A 1 167 ? 15.355 -10.488 -24.455 1.00 53.97 167 SER A C 1
ATOM 1203 O O . SER A 1 167 ? 14.328 -11.170 -24.510 1.00 53.97 167 SER A O 1
ATOM 1205 N N . ASP A 1 168 ? 16.108 -10.439 -23.358 1.00 57.88 168 ASP A N 1
ATOM 1206 C CA . ASP A 1 168 ? 15.771 -11.204 -22.161 1.00 57.88 168 ASP A CA 1
ATOM 1207 C C . ASP A 1 168 ? 14.770 -10.442 -21.284 1.00 57.88 168 ASP A C 1
ATOM 1209 O O . ASP A 1 168 ? 15.099 -9.480 -20.593 1.00 57.88 168 ASP A O 1
ATOM 1213 N N . LYS A 1 169 ? 13.518 -10.919 -21.279 1.00 59.53 169 LYS A N 1
ATOM 1214 C CA . LYS A 1 169 ? 12.480 -10.502 -20.314 1.00 59.53 169 LYS A CA 1
ATOM 1215 C C . LYS A 1 169 ? 12.751 -10.993 -18.885 1.00 59.53 169 LYS A C 1
ATOM 1217 O O . LYS A 1 169 ? 12.140 -10.488 -17.946 1.00 59.53 169 LYS A O 1
ATOM 1222 N N . ALA A 1 170 ? 13.658 -11.962 -18.732 1.00 61.81 170 ALA A N 1
ATOM 1223 C CA . ALA A 1 170 ? 13.992 -12.622 -17.472 1.00 61.81 170 ALA A CA 1
ATOM 1224 C C . ALA A 1 170 ? 14.205 -11.677 -16.266 1.00 61.81 170 ALA A C 1
ATOM 1226 O O . ALA A 1 170 ? 13.706 -12.011 -15.191 1.00 61.81 170 ALA A O 1
ATOM 1227 N N . PRO A 1 171 ? 14.856 -10.499 -16.390 1.00 67.94 171 PRO A N 1
ATOM 1228 C CA . PRO A 1 171 ? 15.159 -9.685 -15.215 1.00 67.94 171 PRO A CA 1
ATOM 1229 C C . PRO A 1 171 ? 13.933 -8.985 -14.608 1.00 67.94 171 PRO A C 1
ATOM 1231 O O . PRO A 1 171 ? 13.803 -8.896 -13.392 1.00 67.94 171 PRO A O 1
ATOM 1234 N N . LEU A 1 172 ? 12.983 -8.524 -15.432 1.00 76.31 172 LEU A N 1
ATOM 1235 C CA . LEU A 1 172 ? 11.751 -7.900 -14.922 1.00 76.31 172 LEU A CA 1
ATOM 1236 C C . LEU A 1 172 ? 10.767 -8.932 -14.359 1.00 76.31 172 LEU A C 1
ATOM 1238 O O . LEU A 1 172 ? 9.918 -8.590 -13.533 1.00 76.31 172 LEU A O 1
ATOM 1242 N N . GLN A 1 173 ? 10.881 -10.193 -14.781 1.00 82.19 173 GLN A N 1
ATOM 1243 C CA . GLN A 1 173 ? 10.013 -11.269 -14.316 1.00 82.19 173 GLN A CA 1
ATOM 1244 C C . GLN A 1 173 ? 10.231 -11.575 -12.826 1.00 82.19 173 GLN A C 1
ATOM 1246 O O . GLN A 1 173 ? 9.248 -11.706 -12.101 1.00 82.19 173 GLN A O 1
ATOM 1251 N N . GLY A 1 174 ? 11.480 -11.577 -12.341 1.00 82.38 174 GLY A N 1
ATOM 1252 C CA . GLY A 1 174 ? 11.795 -11.769 -10.916 1.00 82.38 174 GLY A CA 1
ATOM 1253 C C . GLY A 1 174 ? 11.137 -10.718 -10.014 1.00 82.38 174 GLY A C 1
ATOM 1254 O O . GLY A 1 174 ? 10.443 -11.057 -9.053 1.00 82.38 174 GLY A O 1
ATOM 1255 N N . ILE A 1 175 ? 11.264 -9.440 -10.379 1.00 80.94 175 ILE A N 1
ATOM 1256 C CA . ILE A 1 175 ? 10.623 -8.312 -9.680 1.00 80.94 175 ILE A CA 1
ATOM 1257 C C . ILE A 1 175 ? 9.091 -8.415 -9.748 1.00 80.94 175 ILE A C 1
ATOM 1259 O O . ILE A 1 175 ? 8.409 -8.230 -8.739 1.00 80.94 175 ILE A O 1
ATOM 1263 N N . THR A 1 176 ? 8.543 -8.750 -10.919 1.00 85.12 176 THR A N 1
ATOM 1264 C CA . THR A 1 176 ? 7.092 -8.895 -11.125 1.00 85.12 176 THR A CA 1
ATOM 1265 C C . THR A 1 176 ? 6.517 -10.032 -10.274 1.00 85.12 176 THR A C 1
ATOM 1267 O O . THR A 1 176 ? 5.490 -9.850 -9.621 1.00 85.12 176 THR A O 1
ATOM 1270 N N . ASP A 1 177 ? 7.201 -11.175 -10.189 1.00 86.31 177 ASP A N 1
ATOM 1271 C CA . ASP A 1 177 ? 6.804 -12.303 -9.338 1.00 86.31 177 ASP A CA 1
ATOM 1272 C C . ASP A 1 177 ? 6.888 -11.956 -7.843 1.00 86.31 177 ASP A C 1
ATOM 1274 O O . ASP A 1 177 ? 5.980 -12.296 -7.077 1.00 86.31 177 ASP A O 1
ATOM 1278 N N . LYS A 1 178 ? 7.935 -11.234 -7.418 1.00 83.81 178 LYS A N 1
ATOM 1279 C CA . LYS A 1 178 ? 8.080 -10.719 -6.044 1.00 83.81 178 LYS A CA 1
ATOM 1280 C C . LYS A 1 178 ? 6.923 -9.780 -5.670 1.00 83.81 178 LYS A C 1
ATOM 1282 O O . LYS A 1 178 ? 6.301 -9.961 -4.619 1.00 83.81 178 LYS A O 1
ATOM 1287 N N . LEU A 1 179 ? 6.573 -8.834 -6.546 1.00 84.06 179 LEU A N 1
ATOM 1288 C CA . LEU A 1 179 ? 5.440 -7.921 -6.347 1.00 84.06 179 LEU A CA 1
ATOM 1289 C C . LEU A 1 179 ? 4.092 -8.653 -6.347 1.00 84.06 179 LEU A C 1
ATOM 1291 O O . LEU A 1 179 ? 3.278 -8.413 -5.457 1.00 84.06 179 LEU A O 1
ATOM 1295 N N . ASN A 1 180 ? 3.871 -9.590 -7.275 1.00 87.69 180 ASN A N 1
ATOM 1296 C CA . ASN A 1 180 ? 2.652 -10.403 -7.332 1.00 87.69 180 ASN A CA 1
ATOM 1297 C C . ASN A 1 180 ? 2.442 -11.223 -6.050 1.00 87.69 180 ASN A C 1
ATOM 1299 O O . ASN A 1 180 ? 1.319 -11.303 -5.547 1.00 87.69 180 ASN A O 1
ATOM 1303 N N . ARG A 1 181 ? 3.512 -11.791 -5.471 1.00 87.88 181 ARG A N 1
ATOM 1304 C CA . ARG A 1 181 ? 3.448 -12.485 -4.171 1.00 87.88 181 ARG A CA 1
ATOM 1305 C C . ARG A 1 181 ? 3.056 -11.533 -3.035 1.00 87.88 181 ARG A C 1
ATOM 1307 O O . ARG A 1 181 ? 2.184 -11.886 -2.241 1.00 87.88 181 ARG A O 1
ATOM 1314 N N . ARG A 1 182 ? 3.634 -10.325 -2.975 1.00 84.56 182 ARG A N 1
ATOM 1315 C CA . ARG A 1 182 ? 3.294 -9.301 -1.961 1.00 84.56 182 ARG A CA 1
ATOM 1316 C C . ARG A 1 182 ? 1.849 -8.806 -2.120 1.00 84.56 182 ARG A C 1
ATOM 1318 O O . ARG A 1 182 ? 1.121 -8.730 -1.134 1.00 84.56 182 ARG A O 1
ATOM 1325 N N . ALA A 1 183 ? 1.397 -8.571 -3.353 1.00 87.69 183 ALA A N 1
ATOM 1326 C CA . ALA A 1 183 ? 0.016 -8.203 -3.667 1.00 87.69 183 ALA A CA 1
ATOM 1327 C C . ALA A 1 183 ? -0.985 -9.306 -3.268 1.00 87.69 183 ALA A C 1
ATOM 1329 O O . ALA A 1 183 ? -2.015 -9.019 -2.656 1.00 87.69 183 ALA A O 1
ATOM 1330 N N . ALA A 1 184 ? -0.659 -10.579 -3.524 1.00 90.06 184 ALA A N 1
ATOM 1331 C CA . ALA A 1 184 ? -1.472 -11.717 -3.096 1.00 90.06 184 ALA A CA 1
ATOM 1332 C C . ALA A 1 184 ? -1.535 -11.857 -1.562 1.00 90.06 184 ALA A C 1
ATOM 1334 O O . ALA A 1 184 ? -2.610 -12.122 -1.021 1.00 90.06 184 ALA A O 1
ATOM 1335 N N . ALA A 1 185 ? -0.422 -11.635 -0.853 1.00 89.69 185 ALA A N 1
ATOM 1336 C CA . ALA A 1 185 ? -0.393 -11.624 0.612 1.00 89.69 185 ALA A CA 1
ATOM 1337 C C . ALA A 1 185 ? -1.268 -10.496 1.192 1.00 89.69 185 ALA A C 1
ATOM 1339 O O . ALA A 1 185 ? -2.108 -10.753 2.056 1.00 89.69 185 ALA A O 1
ATOM 1340 N N . MET A 1 186 ? -1.161 -9.277 0.653 1.00 90.00 186 MET A N 1
ATOM 1341 C CA . MET A 1 186 ? -2.012 -8.144 1.043 1.00 90.00 186 MET A CA 1
ATOM 1342 C C . MET A 1 186 ? -3.496 -8.377 0.706 1.00 90.00 186 MET A C 1
ATOM 1344 O O . MET A 1 186 ? -4.375 -8.015 1.486 1.00 90.00 186 MET A O 1
ATOM 1348 N N . LEU A 1 187 ? -3.808 -9.083 -0.387 1.00 93.31 187 LEU A N 1
ATOM 1349 C CA . LEU A 1 187 ? -5.181 -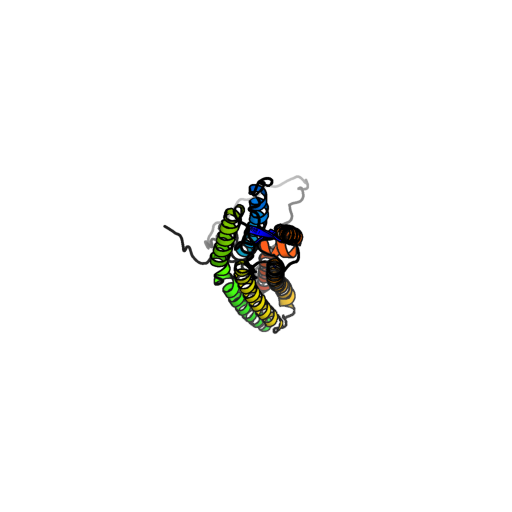9.489 -0.698 1.00 93.31 187 LEU A CA 1
ATOM 1350 C C . LEU A 1 187 ? -5.730 -10.527 0.300 1.00 93.31 187 LEU A C 1
ATOM 1352 O O . LEU A 1 187 ? -6.911 -10.472 0.649 1.00 93.31 187 LEU A O 1
ATOM 1356 N N . ILE A 1 188 ? -4.905 -11.469 0.775 1.00 93.75 188 ILE A N 1
ATOM 1357 C CA . ILE A 1 188 ? -5.278 -12.409 1.851 1.00 93.75 188 ILE A CA 1
ATOM 1358 C C . ILE A 1 188 ? -5.504 -11.654 3.167 1.00 93.75 188 ILE A C 1
ATOM 1360 O O . ILE A 1 188 ? -6.448 -11.969 3.898 1.00 93.75 188 ILE A O 1
ATOM 1364 N N . LEU A 1 189 ? -4.685 -10.638 3.444 1.00 94.06 189 LEU A N 1
ATOM 1365 C CA . LEU A 1 189 ? -4.827 -9.762 4.601 1.00 94.06 189 LEU A CA 1
ATOM 1366 C C . LEU A 1 189 ? -6.152 -8.983 4.558 1.00 94.06 189 LEU A C 1
ATOM 1368 O O . LEU A 1 189 ? -6.937 -9.077 5.499 1.00 94.06 189 LEU A O 1
ATOM 1372 N N . LEU A 1 190 ? -6.453 -8.300 3.448 1.00 95.50 190 LEU A N 1
ATOM 1373 C CA . LEU A 1 190 ? -7.709 -7.565 3.245 1.00 95.50 190 LEU A CA 1
ATOM 1374 C C . LEU A 1 190 ? -8.933 -8.490 3.365 1.00 95.50 190 LEU A C 1
ATOM 1376 O O . LEU A 1 190 ? -9.882 -8.176 4.078 1.00 95.50 190 LEU A O 1
ATOM 1380 N N . LYS A 1 191 ? -8.883 -9.679 2.747 1.00 96.75 191 LYS A N 1
ATOM 1381 C CA . LYS A 1 191 ? -9.924 -10.714 2.898 1.00 96.75 191 LYS A CA 1
ATOM 1382 C C . LYS A 1 191 ? -10.045 -11.248 4.320 1.00 96.75 191 LYS A C 1
ATOM 1384 O O . LYS A 1 191 ? -11.089 -11.788 4.665 1.00 96.75 191 LYS A O 1
ATOM 1389 N N . THR A 1 192 ? -8.982 -11.192 5.118 1.00 96.00 192 THR A N 1
ATOM 1390 C CA . THR A 1 192 ? -9.024 -11.606 6.523 1.00 96.00 192 THR A CA 1
ATOM 1391 C C . THR A 1 192 ? -9.645 -10.511 7.369 1.00 96.00 192 THR A C 1
ATOM 1393 O O . THR A 1 192 ? -10.562 -10.820 8.120 1.00 96.00 192 THR A O 1
ATOM 1396 N N . PHE A 1 193 ? -9.239 -9.254 7.171 1.00 97.56 193 PHE A N 1
ATOM 1397 C CA . PHE A 1 193 ? -9.855 -8.075 7.779 1.00 97.56 193 PHE A CA 1
ATOM 1398 C C . PHE A 1 193 ? -11.378 -8.039 7.556 1.00 97.56 193 PHE A C 1
ATOM 1400 O O . PHE A 1 193 ? -12.134 -7.940 8.519 1.00 97.56 193 PHE A O 1
ATOM 1407 N N . ASP A 1 194 ? -11.829 -8.251 6.316 1.00 96.94 194 ASP A N 1
ATOM 1408 C CA . ASP A 1 194 ? -13.252 -8.252 5.942 1.00 96.94 194 ASP A CA 1
ATOM 1409 C C . ASP A 1 194 ? -14.086 -9.408 6.560 1.00 96.94 194 ASP A C 1
ATOM 1411 O O . ASP A 1 194 ? -15.307 -9.420 6.403 1.00 96.94 194 ASP A O 1
ATOM 1415 N N . LYS A 1 195 ? -13.483 -10.377 7.275 1.00 96.69 195 LYS A N 1
ATOM 1416 C CA . LYS A 1 195 ? -14.229 -11.448 7.981 1.00 96.69 195 LYS A CA 1
ATOM 1417 C C . LYS A 1 195 ? -14.868 -10.988 9.289 1.00 96.69 195 LYS A C 1
ATOM 1419 O O . LYS A 1 195 ? -15.834 -11.611 9.723 1.00 96.69 195 LYS A O 1
ATOM 1424 N N . ALA A 1 196 ? -14.314 -9.965 9.941 1.00 96.06 196 ALA A N 1
ATOM 1425 C CA . ALA A 1 196 ? -14.807 -9.475 11.223 1.00 96.06 196 ALA A CA 1
ATOM 1426 C C . ALA A 1 196 ? -15.624 -8.190 10.999 1.00 96.06 196 ALA A C 1
ATOM 1428 O O . ALA A 1 196 ? -15.037 -7.146 10.705 1.00 96.06 196 ALA A O 1
ATOM 1429 N N . PRO A 1 197 ? -16.966 -8.222 11.109 1.00 95.31 197 PRO A N 1
ATOM 1430 C CA . PRO A 1 197 ? -17.766 -7.013 10.964 1.00 95.31 197 PRO A CA 1
ATOM 1431 C C . PRO A 1 197 ? -17.440 -6.033 12.096 1.00 95.31 197 PRO A C 1
ATOM 1433 O O . PRO A 1 197 ? -17.427 -6.403 13.268 1.00 95.31 197 PRO A O 1
ATOM 1436 N N . ALA A 1 198 ? -17.184 -4.772 11.749 1.00 97.38 198 ALA A N 1
ATOM 1437 C CA . ALA A 1 198 ? -16.863 -3.749 12.736 1.00 97.38 198 ALA A CA 1
ATOM 1438 C C . ALA A 1 198 ? -18.095 -3.376 13.589 1.00 97.38 198 ALA A C 1
ATOM 1440 O O . ALA A 1 198 ? -19.138 -3.029 13.011 1.00 97.38 198 ALA A O 1
ATOM 1441 N N . PRO A 1 199 ? -17.969 -3.351 14.934 1.00 97.75 199 PRO A N 1
ATOM 1442 C CA . PRO A 1 199 ? -18.958 -2.739 15.819 1.00 97.75 199 PRO A CA 1
ATOM 1443 C C . PRO A 1 199 ? -19.294 -1.301 15.386 1.00 97.75 199 PRO A C 1
ATOM 1445 O O . PRO A 1 199 ? -18.435 -0.644 14.782 1.00 97.75 199 PRO A O 1
ATOM 1448 N N . PRO A 1 200 ? -20.511 -0.787 15.655 1.00 97.75 200 PRO A N 1
ATOM 1449 C CA . PRO A 1 200 ? -20.943 0.552 15.241 1.00 97.75 200 PRO A CA 1
ATOM 1450 C C . PRO A 1 200 ? -19.933 1.669 15.538 1.00 97.75 200 PRO A C 1
ATOM 1452 O O . PRO A 1 200 ? -19.685 2.516 14.678 1.00 97.75 200 PRO A O 1
ATOM 1455 N N . GLU A 1 201 ? -19.309 1.619 16.709 1.00 96.62 201 GLU A N 1
ATOM 1456 C CA . GLU A 1 201 ? -18.320 2.567 17.225 1.00 96.62 201 GLU A CA 1
ATOM 1457 C C . GLU A 1 201 ? -16.989 2.461 16.465 1.00 96.62 201 GLU A C 1
ATOM 1459 O O . GLU A 1 201 ? -16.350 3.463 16.144 1.00 96.62 201 GLU A O 1
ATOM 1464 N N . CYS A 1 202 ? -16.608 1.245 16.071 1.00 97.81 202 CYS A N 1
ATOM 1465 C CA . CYS A 1 202 ? -15.391 0.961 15.315 1.00 97.81 202 CYS A CA 1
ATOM 1466 C C . CYS A 1 202 ? -15.489 1.313 13.820 1.00 97.81 202 CYS A C 1
ATOM 1468 O O . CYS A 1 202 ? -14.468 1.274 13.130 1.00 97.81 202 CYS A O 1
ATOM 1470 N N . ARG A 1 203 ? -16.674 1.646 13.281 1.00 97.56 203 ARG A N 1
ATOM 1471 C CA . ARG A 1 203 ? -16.892 1.810 11.825 1.00 97.56 203 ARG A CA 1
ATOM 1472 C C . ARG A 1 203 ? -16.004 2.866 11.172 1.00 97.56 203 ARG A C 1
ATOM 1474 O O . ARG A 1 203 ? -15.509 2.627 10.073 1.00 97.56 203 ARG A O 1
ATOM 1481 N N . GLN A 1 204 ? -15.777 4.008 11.825 1.00 97.31 204 GLN A N 1
ATOM 1482 C CA . GLN A 1 204 ? -14.937 5.076 11.265 1.00 97.31 204 GLN A CA 1
ATOM 1483 C C . GLN A 1 204 ? -13.473 4.628 11.139 1.00 97.31 204 GLN A C 1
ATOM 1485 O O . GLN A 1 204 ? -12.867 4.783 10.079 1.00 97.31 204 GLN A O 1
ATOM 1490 N N . PHE A 1 205 ? -12.932 4.018 12.198 1.00 97.56 205 PHE A N 1
ATOM 1491 C CA . PHE A 1 205 ? -11.593 3.428 12.195 1.00 97.56 205 PHE A CA 1
ATOM 1492 C C . PHE A 1 205 ? -11.477 2.292 11.170 1.00 97.56 205 PHE A C 1
ATOM 1494 O O . PHE A 1 205 ? -10.561 2.293 10.350 1.00 97.56 205 PHE A O 1
ATOM 1501 N N . SER A 1 206 ? -12.446 1.372 11.162 1.00 97.94 206 SER A N 1
ATOM 1502 C CA . SER A 1 206 ? -12.513 0.255 10.217 1.00 97.94 206 SER A CA 1
ATOM 1503 C C . SER A 1 206 ? -12.492 0.733 8.763 1.00 97.94 206 SER A C 1
ATOM 1505 O O . SER A 1 206 ? -11.687 0.245 7.977 1.00 97.94 206 SER A O 1
ATOM 1507 N N . GLY A 1 207 ? -13.299 1.741 8.411 1.00 97.56 207 GLY A N 1
ATOM 1508 C CA . GLY A 1 207 ? -13.329 2.309 7.062 1.00 97.56 207 GLY A CA 1
ATOM 1509 C C . GLY A 1 207 ? -12.004 2.957 6.645 1.00 97.56 207 GLY A C 1
ATOM 1510 O O . GLY A 1 207 ? -11.531 2.714 5.534 1.00 97.56 207 GLY A O 1
ATOM 1511 N N . ALA A 1 208 ? -11.376 3.731 7.537 1.00 96.19 208 ALA A N 1
ATOM 1512 C CA . ALA A 1 208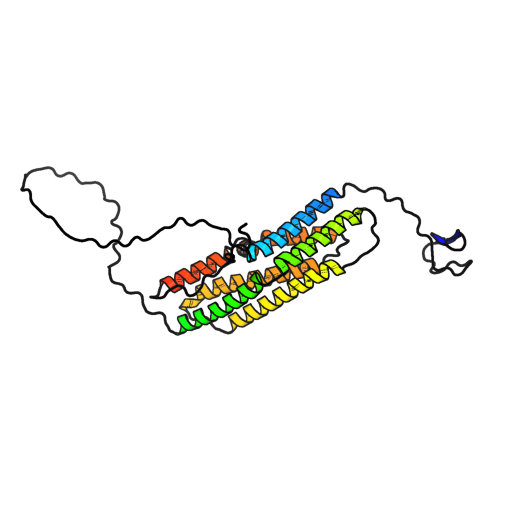 ? -10.079 4.358 7.273 1.00 96.19 208 ALA A CA 1
ATOM 1513 C C . ALA A 1 208 ? -8.961 3.313 7.089 1.00 96.19 208 ALA A C 1
ATOM 1515 O O . ALA A 1 208 ? -8.216 3.362 6.109 1.00 96.19 208 ALA A O 1
ATOM 1516 N N . TYR A 1 209 ? -8.894 2.319 7.976 1.00 96.44 209 TYR A N 1
ATOM 1517 C CA . TYR A 1 209 ? -7.908 1.241 7.901 1.00 96.44 209 TYR A CA 1
ATOM 1518 C C . TYR A 1 209 ? -8.143 0.318 6.692 1.00 96.44 209 TYR A C 1
ATOM 1520 O O . TYR A 1 209 ? -7.200 -0.053 5.997 1.00 96.44 209 TYR A O 1
ATOM 1528 N N . ARG A 1 210 ? -9.401 0.022 6.340 1.00 96.75 210 ARG A N 1
ATOM 1529 C CA . ARG A 1 210 ? -9.730 -0.732 5.120 1.00 96.75 210 ARG A CA 1
ATOM 1530 C C . ARG A 1 210 ? -9.300 0.003 3.851 1.00 96.75 210 ARG A C 1
ATOM 1532 O O . ARG A 1 210 ? -8.825 -0.641 2.918 1.00 96.75 210 ARG A O 1
ATOM 1539 N N . ARG A 1 211 ? -9.454 1.334 3.808 1.00 94.81 211 ARG A N 1
ATOM 1540 C CA . ARG A 1 211 ? -8.972 2.171 2.695 1.00 94.81 211 ARG A CA 1
ATOM 1541 C C . ARG A 1 211 ? -7.452 2.077 2.564 1.00 94.81 211 ARG A C 1
ATOM 1543 O O . ARG A 1 211 ? -6.983 1.847 1.457 1.00 94.81 211 ARG A O 1
ATOM 1550 N N . LEU A 1 212 ? -6.710 2.161 3.673 1.00 92.75 212 LEU A N 1
ATOM 1551 C CA . LEU A 1 212 ? -5.259 1.932 3.694 1.00 92.75 212 LEU A CA 1
ATOM 1552 C C . LEU A 1 212 ? -4.900 0.565 3.081 1.00 92.75 212 LEU A C 1
ATOM 1554 O O . LEU A 1 212 ? -4.204 0.525 2.068 1.00 92.75 212 LEU A O 1
ATOM 1558 N N . LEU A 1 213 ? -5.447 -0.533 3.623 1.00 93.00 213 LEU A N 1
ATOM 1559 C CA . LEU A 1 213 ? -5.167 -1.892 3.133 1.00 93.00 213 LEU A CA 1
ATOM 1560 C C . LEU A 1 213 ? -5.496 -2.065 1.644 1.00 93.00 213 LEU A C 1
ATOM 1562 O O . LEU A 1 213 ? -4.722 -2.661 0.891 1.00 93.00 213 LEU A O 1
ATOM 1566 N N . TYR A 1 214 ? -6.653 -1.560 1.212 1.00 94.31 214 TYR A N 1
ATOM 1567 C CA . TYR A 1 214 ? -7.095 -1.646 -0.176 1.00 94.31 214 TYR A CA 1
ATOM 1568 C C . TYR A 1 214 ? -6.174 -0.861 -1.115 1.00 94.31 214 TYR A C 1
ATOM 1570 O O . TYR A 1 214 ? -5.757 -1.401 -2.140 1.00 94.31 214 TYR A O 1
ATOM 1578 N N . THR A 1 215 ? -5.818 0.376 -0.764 1.00 88.94 215 THR A N 1
ATOM 1579 C CA . THR A 1 215 ? -4.953 1.224 -1.592 1.00 88.94 215 THR A CA 1
ATOM 1580 C C . THR A 1 215 ? -3.534 0.669 -1.684 1.00 88.94 215 THR A C 1
ATOM 1582 O O . THR A 1 215 ? -2.975 0.645 -2.782 1.00 88.94 215 THR A O 1
ATOM 1585 N N . GLU A 1 216 ? -2.963 0.151 -0.592 1.00 88.06 216 GLU A N 1
ATOM 1586 C CA . GLU A 1 216 ? -1.667 -0.546 -0.621 1.00 88.06 216 GLU A CA 1
ATOM 1587 C C . GLU A 1 216 ? -1.725 -1.775 -1.547 1.00 88.06 216 GLU A C 1
ATOM 1589 O O . GLU A 1 216 ? -0.905 -1.909 -2.459 1.00 88.06 216 GLU A O 1
ATOM 1594 N N . THR A 1 217 ? -2.752 -2.623 -1.388 1.00 89.94 217 THR A N 1
ATOM 1595 C CA . THR A 1 217 ? -2.967 -3.817 -2.228 1.00 89.94 217 THR A CA 1
ATOM 1596 C C . THR A 1 217 ? -3.107 -3.450 -3.709 1.00 89.94 217 THR A C 1
ATOM 1598 O O . THR A 1 217 ? -2.442 -4.041 -4.561 1.00 89.94 217 THR A O 1
ATOM 1601 N N . LYS A 1 218 ? -3.945 -2.453 -4.028 1.00 89.69 218 LYS A N 1
ATOM 1602 C CA . LYS A 1 218 ? -4.167 -1.962 -5.395 1.00 89.69 218 LYS A CA 1
ATOM 1603 C C . LYS A 1 218 ? -2.884 -1.401 -6.001 1.00 89.69 218 LYS A C 1
ATOM 1605 O O . LYS A 1 218 ? -2.584 -1.718 -7.145 1.00 89.69 218 LYS A O 1
ATOM 1610 N N . THR A 1 219 ? -2.123 -0.609 -5.246 1.00 85.62 219 THR A N 1
ATOM 1611 C CA . THR A 1 219 ? -0.875 0.001 -5.733 1.00 85.62 219 THR A CA 1
ATOM 1612 C C . THR A 1 219 ? 0.152 -1.072 -6.099 1.00 85.62 219 THR A C 1
ATOM 1614 O O . THR A 1 219 ? 0.767 -0.986 -7.160 1.00 85.62 219 THR A O 1
ATOM 1617 N N . LEU A 1 220 ? 0.287 -2.130 -5.290 1.00 85.25 220 LEU A N 1
ATOM 1618 C CA . LEU A 1 220 ? 1.160 -3.266 -5.613 1.00 85.25 220 LEU A CA 1
ATOM 1619 C C . LEU A 1 220 ? 0.714 -4.004 -6.887 1.00 85.25 220 LEU A C 1
ATOM 1621 O O . LEU A 1 220 ? 1.559 -4.320 -7.725 1.00 85.25 220 LEU A O 1
ATOM 1625 N N . TYR A 1 221 ? -0.592 -4.240 -7.066 1.00 89.25 221 TYR A N 1
ATOM 1626 C CA . TYR A 1 221 ? -1.130 -4.837 -8.297 1.00 89.25 221 TYR A CA 1
ATOM 1627 C C . TYR A 1 221 ? -0.920 -3.947 -9.529 1.00 89.25 221 TYR A C 1
ATOM 1629 O O . TYR A 1 221 ? -0.499 -4.452 -10.566 1.00 89.25 221 TYR A O 1
ATOM 1637 N N . ASP A 1 222 ? -1.173 -2.641 -9.418 1.00 86.62 222 ASP A N 1
ATOM 1638 C CA . ASP A 1 222 ? -0.961 -1.660 -10.490 1.00 86.62 222 ASP A CA 1
ATOM 1639 C C . ASP A 1 222 ? 0.513 -1.645 -10.947 1.00 86.62 222 ASP A C 1
ATOM 1641 O O . ASP A 1 222 ? 0.796 -1.687 -12.146 1.00 86.62 222 ASP A O 1
ATOM 1645 N N . VAL A 1 223 ? 1.460 -1.645 -10.000 1.00 85.06 223 VAL A N 1
ATOM 1646 C CA . VAL A 1 223 ? 2.906 -1.686 -10.286 1.00 85.06 223 VAL A CA 1
ATOM 1647 C C . VAL A 1 223 ? 3.309 -3.021 -10.925 1.00 85.06 223 VAL A C 1
ATOM 1649 O O . VAL A 1 223 ? 4.014 -3.015 -11.935 1.00 85.06 223 VAL A O 1
ATOM 1652 N N . ALA A 1 224 ? 2.843 -4.155 -10.387 1.00 87.12 224 ALA A N 1
ATOM 1653 C CA . ALA A 1 224 ? 3.149 -5.485 -10.922 1.00 87.12 224 ALA A CA 1
ATOM 1654 C C . ALA A 1 224 ? 2.596 -5.688 -12.344 1.00 87.12 224 ALA A C 1
ATOM 1656 O O . ALA A 1 224 ? 3.300 -6.192 -13.220 1.00 87.12 224 ALA A O 1
ATOM 1657 N N . ALA A 1 225 ? 1.355 -5.260 -12.592 1.00 89.06 225 ALA A N 1
ATOM 1658 C CA . ALA A 1 225 ? 0.723 -5.340 -13.905 1.00 89.06 225 ALA A CA 1
ATOM 1659 C C . ALA A 1 225 ? 1.415 -4.425 -14.927 1.00 89.06 225 ALA A C 1
ATOM 1661 O O . ALA A 1 225 ? 1.640 -4.840 -16.064 1.00 89.06 225 ALA A O 1
ATOM 1662 N N . GLY A 1 226 ? 1.795 -3.208 -14.527 1.00 88.25 226 GLY A N 1
ATOM 1663 C CA . GLY A 1 226 ? 2.560 -2.299 -15.379 1.00 88.25 226 GLY A CA 1
ATOM 1664 C C . GLY A 1 226 ? 3.909 -2.894 -15.791 1.00 88.25 226 GLY A C 1
ATOM 1665 O O . GLY A 1 226 ? 4.181 -3.002 -16.986 1.00 88.25 226 GLY A O 1
ATOM 1666 N N . LEU A 1 227 ? 4.706 -3.379 -14.829 1.00 85.25 227 LEU A N 1
ATOM 1667 C CA . LEU A 1 227 ? 6.004 -4.017 -15.098 1.00 85.25 227 LEU A CA 1
ATOM 1668 C C . LEU A 1 227 ? 5.887 -5.287 -15.953 1.00 85.25 227 LEU A C 1
ATOM 1670 O O . LEU A 1 227 ? 6.684 -5.470 -16.871 1.00 85.25 227 LEU A O 1
ATOM 1674 N N . GLY A 1 228 ? 4.867 -6.121 -15.728 1.00 87.81 228 GLY A N 1
ATOM 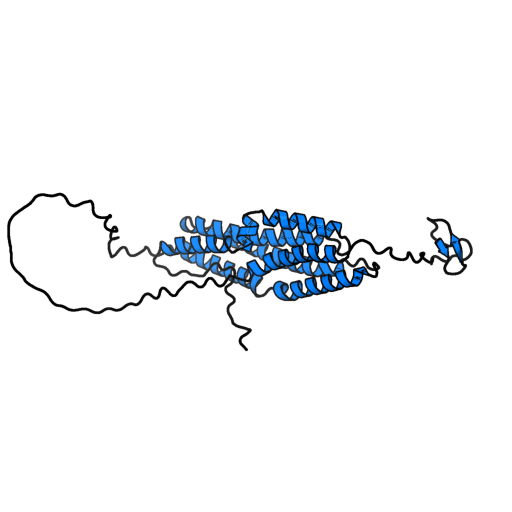1675 C CA . GLY A 1 228 ? 4.614 -7.313 -16.549 1.00 87.81 228 GLY A CA 1
ATOM 1676 C C . GLY A 1 228 ? 4.334 -7.009 -18.031 1.00 87.81 228 GLY A C 1
ATOM 1677 O O . GLY A 1 228 ? 4.548 -7.869 -18.888 1.00 87.81 228 GLY A O 1
ATOM 1678 N N . ASN A 1 229 ? 3.907 -5.781 -18.346 1.00 88.50 229 ASN A N 1
ATOM 1679 C CA . ASN A 1 229 ? 3.683 -5.297 -19.710 1.00 88.50 229 ASN A CA 1
ATOM 1680 C C . ASN A 1 229 ? 4.906 -4.589 -20.331 1.00 88.50 229 ASN A C 1
ATOM 1682 O O . ASN A 1 229 ? 4.853 -4.213 -21.505 1.00 88.50 229 ASN A O 1
ATOM 1686 N N . VAL A 1 230 ? 6.001 -4.398 -19.585 1.00 84.69 230 VAL A N 1
ATOM 1687 C CA . VAL A 1 230 ? 7.223 -3.752 -20.084 1.00 84.69 230 VAL A CA 1
ATOM 1688 C C . VAL A 1 230 ? 8.159 -4.786 -20.706 1.00 84.69 230 VAL A C 1
ATOM 1690 O O . VAL A 1 230 ? 8.617 -5.724 -20.056 1.00 84.69 230 VAL A O 1
ATOM 1693 N N . GLN A 1 231 ? 8.509 -4.599 -21.979 1.00 83.62 231 GLN A N 1
ATOM 1694 C CA . GLN A 1 231 ? 9.632 -5.317 -22.577 1.00 83.62 231 GLN A CA 1
ATOM 1695 C C . GLN A 1 231 ? 10.918 -4.558 -22.249 1.00 83.62 231 GLN A C 1
ATOM 1697 O O . GLN A 1 231 ? 11.075 -3.420 -22.677 1.00 83.62 231 GLN A O 1
ATOM 1702 N N . ALA A 1 232 ? 11.847 -5.182 -21.517 1.00 75.50 232 ALA A N 1
ATOM 1703 C CA . ALA A 1 232 ? 13.047 -4.510 -21.005 1.00 75.50 232 ALA A CA 1
ATOM 1704 C C . ALA A 1 232 ? 13.862 -3.774 -22.091 1.00 75.50 232 ALA A C 1
ATOM 1706 O O . ALA A 1 232 ? 14.364 -2.682 -21.839 1.00 75.50 232 ALA A O 1
ATOM 1707 N N . ALA A 1 233 ? 13.932 -4.334 -23.304 1.00 74.75 233 ALA A N 1
ATOM 1708 C CA . ALA A 1 233 ? 14.631 -3.756 -24.455 1.00 74.75 233 ALA A CA 1
ATOM 1709 C C . ALA A 1 233 ? 13.831 -2.685 -25.238 1.00 74.75 233 ALA A C 1
ATOM 1711 O O . ALA A 1 233 ? 14.375 -2.077 -26.159 1.00 74.75 233 ALA A O 1
ATOM 1712 N N . ASN A 1 234 ? 12.553 -2.444 -24.916 1.00 80.31 234 ASN A N 1
ATOM 1713 C CA . ASN A 1 234 ? 11.696 -1.497 -25.635 1.00 80.31 234 ASN A CA 1
ATOM 1714 C C . ASN A 1 234 ? 11.528 -0.178 -24.863 1.00 80.31 234 ASN A C 1
ATOM 1716 O O . ASN A 1 234 ? 10.873 -0.118 -23.822 1.00 80.31 234 ASN A O 1
ATOM 1720 N N . LYS A 1 235 ? 12.062 0.911 -25.425 1.00 78.25 235 LYS A N 1
ATOM 1721 C CA . LYS A 1 235 ? 11.941 2.267 -24.869 1.00 78.25 235 LYS A CA 1
ATOM 1722 C C . LYS A 1 235 ? 10.487 2.717 -24.713 1.00 78.25 235 LYS A C 1
ATOM 1724 O O . LYS A 1 235 ? 10.148 3.341 -23.711 1.00 78.25 235 LYS A O 1
ATOM 1729 N N . ASP A 1 236 ? 9.643 2.433 -25.700 1.00 83.94 236 ASP A N 1
ATOM 1730 C CA . ASP A 1 236 ? 8.297 3.008 -25.750 1.00 83.94 236 ASP A CA 1
ATOM 1731 C C . ASP A 1 236 ? 7.369 2.343 -24.723 1.00 83.94 236 ASP A C 1
ATOM 1733 O O . ASP A 1 236 ? 6.478 2.995 -24.179 1.00 83.94 236 ASP A O 1
ATOM 1737 N N . ASP A 1 237 ? 7.636 1.079 -24.372 1.00 83.94 237 ASP A N 1
ATOM 1738 C CA . ASP A 1 237 ? 6.972 0.401 -23.256 1.00 83.94 237 ASP A CA 1
ATOM 1739 C C . ASP A 1 237 ? 7.368 1.029 -21.905 1.00 83.94 237 ASP A C 1
ATOM 1741 O O . ASP A 1 237 ? 6.492 1.293 -21.081 1.00 83.94 237 ASP A O 1
ATOM 1745 N N . TRP A 1 238 ? 8.654 1.351 -21.699 1.00 80.12 238 TRP A N 1
ATOM 1746 C CA . TRP A 1 238 ? 9.119 2.072 -20.505 1.00 80.12 23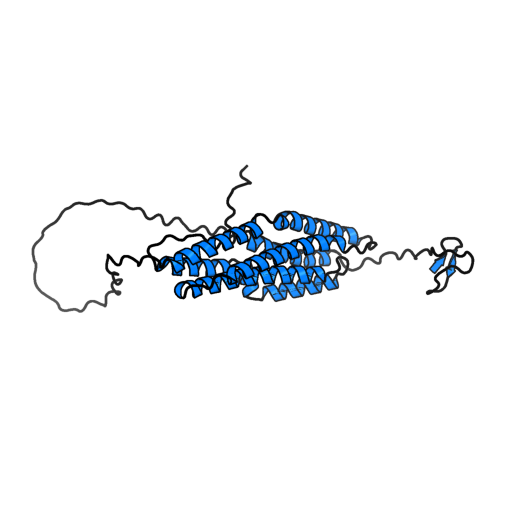8 TRP A CA 1
ATOM 1747 C C . TRP A 1 238 ? 8.536 3.484 -20.394 1.00 80.12 238 TRP A C 1
ATOM 1749 O O . TRP A 1 238 ? 8.091 3.867 -19.315 1.00 80.12 238 TRP A O 1
ATOM 1759 N N . LEU A 1 239 ? 8.494 4.251 -21.489 1.00 80.94 239 LEU A N 1
ATOM 1760 C CA . LEU A 1 239 ? 7.902 5.596 -21.499 1.00 80.94 239 LEU A CA 1
ATOM 1761 C C . LEU A 1 239 ? 6.393 5.559 -21.228 1.00 80.94 239 LEU A C 1
ATOM 1763 O O . LEU A 1 239 ? 5.884 6.406 -20.492 1.00 80.94 239 LEU A O 1
ATOM 1767 N N . ARG A 1 240 ? 5.676 4.569 -21.778 1.00 87.31 240 ARG A N 1
ATOM 1768 C CA . ARG A 1 240 ? 4.252 4.350 -21.485 1.00 87.31 240 ARG A CA 1
ATOM 1769 C C . ARG A 1 240 ? 4.040 4.021 -20.007 1.00 87.31 240 ARG A C 1
ATOM 1771 O O . ARG A 1 240 ? 3.165 4.612 -19.381 1.00 87.31 240 ARG A O 1
ATOM 1778 N N . TYR A 1 241 ? 4.863 3.137 -19.442 1.00 84.19 241 TYR A N 1
ATOM 1779 C CA . TYR A 1 241 ? 4.808 2.791 -18.021 1.00 84.19 241 TYR A CA 1
ATOM 1780 C C . TYR A 1 241 ? 5.170 3.981 -17.111 1.00 84.19 241 TYR A C 1
ATOM 1782 O O . TYR A 1 241 ? 4.491 4.218 -16.116 1.00 84.19 241 TYR A O 1
ATOM 1790 N N . GLU A 1 242 ? 6.161 4.802 -17.477 1.00 81.81 242 GLU A N 1
ATOM 1791 C CA . GLU A 1 242 ? 6.494 6.043 -16.762 1.00 81.81 242 GLU A CA 1
ATOM 1792 C C . GLU A 1 242 ? 5.315 7.026 -16.745 1.00 81.81 242 GLU A C 1
ATOM 1794 O O . GLU A 1 242 ? 4.993 7.594 -15.700 1.00 81.81 242 GLU A O 1
ATOM 1799 N N . GLN A 1 243 ? 4.652 7.221 -17.888 1.00 86.12 243 GLN A N 1
ATOM 1800 C CA . GLN A 1 243 ? 3.472 8.082 -17.994 1.00 86.12 243 GLN A CA 1
ATOM 1801 C C . GLN A 1 243 ? 2.288 7.537 -17.188 1.00 86.12 243 GLN A C 1
ATOM 1803 O O . GLN A 1 243 ? 1.614 8.313 -16.509 1.00 86.12 243 GLN A O 1
ATOM 1808 N N . GLU A 1 244 ? 2.061 6.221 -17.206 1.00 86.75 244 GLU A N 1
ATOM 1809 C CA . GLU A 1 244 ? 1.037 5.576 -16.384 1.00 86.75 244 GLU A CA 1
ATOM 1810 C C . GLU A 1 244 ? 1.330 5.749 -14.883 1.00 86.75 244 GLU A C 1
ATOM 1812 O O . GLU A 1 244 ? 0.458 6.163 -14.121 1.00 86.75 244 GLU A O 1
ATOM 1817 N N . MET A 1 245 ? 2.563 5.509 -14.436 1.00 81.44 245 MET A N 1
ATOM 1818 C CA . MET A 1 245 ? 2.918 5.679 -13.025 1.00 81.44 245 MET A CA 1
ATOM 1819 C C . MET A 1 245 ? 2.848 7.146 -12.576 1.00 81.44 245 MET A C 1
ATOM 1821 O O . MET A 1 245 ? 2.412 7.420 -11.456 1.00 81.44 245 MET A O 1
ATOM 1825 N N . LYS A 1 246 ? 3.189 8.105 -13.448 1.00 83.12 246 LYS A N 1
ATOM 1826 C CA . LYS A 1 246 ? 2.997 9.543 -13.183 1.00 83.12 246 LYS A CA 1
ATOM 1827 C C . LYS A 1 246 ? 1.525 9.948 -13.113 1.00 83.12 246 LYS A C 1
ATOM 1829 O O . LYS A 1 246 ? 1.198 10.827 -12.319 1.00 83.12 246 LYS A O 1
ATOM 1834 N N . SER A 1 247 ? 0.634 9.332 -13.894 1.00 86.00 247 SER A N 1
ATOM 1835 C CA . SER A 1 247 ? -0.806 9.594 -13.768 1.00 86.00 247 SER A CA 1
ATOM 1836 C C . SER A 1 247 ? -1.366 8.995 -12.473 1.00 86.00 247 SER A C 1
ATOM 1838 O O . SER A 1 247 ? -2.104 9.676 -11.764 1.00 86.00 247 SER A O 1
ATOM 1840 N N . LYS A 1 248 ? -0.918 7.794 -12.075 1.00 82.81 248 LYS A N 1
ATOM 1841 C CA . LYS A 1 248 ? -1.237 7.212 -10.758 1.00 82.81 248 LYS A CA 1
ATOM 1842 C C . LYS A 1 248 ? -0.674 8.040 -9.589 1.00 82.81 248 LYS A C 1
ATOM 1844 O O . LYS A 1 248 ? -1.307 8.091 -8.547 1.00 82.81 248 LYS A O 1
ATOM 1849 N N . GLN A 1 249 ? 0.437 8.768 -9.746 1.00 77.19 249 GLN A N 1
ATOM 1850 C CA . GLN A 1 249 ? 0.908 9.746 -8.741 1.00 77.19 249 GLN A CA 1
ATOM 1851 C C . GLN A 1 249 ? 0.026 10.994 -8.587 1.00 77.19 249 GLN A C 1
ATOM 1853 O O . GLN A 1 249 ? 0.261 11.781 -7.674 1.00 77.19 249 GLN A O 1
ATOM 1858 N N . GLN A 1 250 ? -0.959 11.208 -9.458 1.00 84.44 250 GLN A N 1
ATOM 1859 C CA . GLN A 1 250 ? -1.957 12.270 -9.291 1.00 84.44 250 GLN A CA 1
ATOM 1860 C C . GLN A 1 250 ? -3.228 11.754 -8.597 1.00 84.44 250 GLN A C 1
ATOM 1862 O O . GLN A 1 250 ? -4.066 12.553 -8.182 1.00 84.44 250 GLN A O 1
ATOM 1867 N N . ASP A 1 251 ? -3.359 10.434 -8.425 1.00 84.81 251 ASP A N 1
ATOM 1868 C CA . ASP A 1 251 ? -4.410 9.815 -7.623 1.00 84.81 251 ASP A CA 1
ATOM 1869 C C . ASP A 1 251 ? -4.155 10.104 -6.135 1.00 84.81 251 ASP A C 1
ATOM 1871 O O . ASP A 1 251 ? -3.136 9.706 -5.560 1.00 84.81 251 ASP A O 1
ATOM 1875 N N . ALA A 1 252 ? -5.095 10.809 -5.504 1.00 82.94 252 ALA A N 1
ATOM 1876 C CA . ALA A 1 252 ? -5.002 11.210 -4.107 1.00 82.94 252 ALA A CA 1
ATOM 1877 C C . ALA A 1 252 ? -4.891 10.013 -3.145 1.00 82.94 252 ALA A C 1
ATOM 1879 O O . ALA A 1 252 ? -4.280 10.156 -2.084 1.00 82.94 252 ALA A O 1
ATOM 1880 N N . ASP A 1 253 ? -5.425 8.838 -3.505 1.00 78.88 253 ASP A N 1
ATOM 1881 C CA . ASP A 1 253 ? -5.261 7.622 -2.704 1.00 78.88 253 ASP A CA 1
ATOM 1882 C C . ASP A 1 253 ? -3.818 7.104 -2.771 1.00 78.88 253 ASP A C 1
ATOM 1884 O O . ASP A 1 253 ? -3.212 6.838 -1.733 1.00 78.88 253 ASP A O 1
ATOM 1888 N N . VAL A 1 254 ? -3.229 7.023 -3.968 1.00 77.19 254 VAL A N 1
ATOM 1889 C CA . VAL A 1 254 ? -1.837 6.568 -4.155 1.00 77.19 254 VAL A CA 1
ATOM 1890 C C . VAL A 1 254 ? -0.860 7.537 -3.485 1.00 77.19 254 VAL A C 1
ATOM 1892 O O . VAL A 1 254 ? 0.044 7.105 -2.765 1.00 77.19 254 VAL A O 1
ATOM 1895 N N . VAL A 1 255 ? -1.078 8.849 -3.638 1.00 75.81 255 VAL A N 1
ATOM 1896 C CA . VAL A 1 255 ? -0.318 9.876 -2.908 1.00 75.81 255 VAL A CA 1
ATOM 1897 C C . VAL A 1 255 ? -0.477 9.681 -1.403 1.00 75.81 255 VAL A C 1
ATOM 1899 O O . VAL A 1 255 ? 0.530 9.640 -0.700 1.00 75.81 255 VAL A O 1
ATOM 1902 N N . GLY A 1 256 ? -1.711 9.497 -0.928 1.00 70.31 256 GLY A N 1
ATOM 1903 C CA . GLY A 1 256 ? -2.045 9.316 0.484 1.00 70.31 256 GLY A CA 1
ATOM 1904 C C . GLY A 1 256 ? -1.437 8.064 1.124 1.00 70.31 256 GLY A C 1
ATOM 1905 O O . GLY A 1 256 ? -1.089 8.085 2.305 1.00 70.31 256 GLY A O 1
ATOM 1906 N N . ALA A 1 257 ? -1.271 6.981 0.365 1.00 74.94 257 ALA A N 1
ATOM 1907 C CA . ALA A 1 257 ? -0.471 5.833 0.788 1.00 74.94 257 ALA A CA 1
ATOM 1908 C C . ALA A 1 257 ? 1.023 6.204 0.836 1.00 74.94 257 ALA A C 1
ATOM 1910 O O . ALA A 1 257 ? 1.681 6.017 1.856 1.00 74.94 257 ALA A O 1
ATOM 1911 N N . SER A 1 258 ? 1.544 6.813 -0.236 1.00 70.94 258 SER A N 1
ATOM 1912 C CA . SER A 1 258 ? 2.973 7.131 -0.401 1.00 70.94 258 SER A CA 1
ATOM 1913 C C . SER A 1 258 ? 3.526 8.269 0.481 1.00 70.94 258 SER A C 1
ATOM 1915 O O . SER A 1 258 ? 4.728 8.529 0.504 1.00 70.94 258 SER A O 1
ATOM 1917 N N . ASN A 1 259 ? 2.679 9.001 1.197 1.00 76.06 259 ASN A N 1
ATOM 1918 C CA . ASN A 1 259 ? 3.105 10.067 2.106 1.00 76.06 259 ASN A CA 1
ATOM 1919 C C . ASN A 1 259 ? 2.737 9.778 3.574 1.00 76.06 259 ASN A C 1
ATOM 1921 O O . ASN A 1 259 ? 2.996 10.620 4.437 1.00 76.06 259 ASN A O 1
ATOM 1925 N N . GLY A 1 260 ? 2.150 8.607 3.849 1.00 79.44 260 GLY A N 1
ATOM 1926 C CA . GLY A 1 260 ? 1.673 8.205 5.169 1.00 79.44 260 GLY A CA 1
ATOM 1927 C C . GLY A 1 260 ? 0.379 8.894 5.624 1.00 79.44 260 GLY A C 1
ATOM 1928 O O . GLY A 1 260 ? 0.012 8.760 6.793 1.00 79.44 260 GLY A O 1
ATOM 1929 N N . THR A 1 261 ? -0.333 9.623 4.753 1.00 86.31 261 THR A N 1
ATOM 1930 C CA . THR A 1 261 ? -1.628 10.239 5.093 1.00 86.31 261 THR A CA 1
ATOM 1931 C C . THR A 1 261 ? -2.687 9.181 5.390 1.00 86.31 261 THR A C 1
ATOM 1933 O O . THR A 1 261 ? -3.344 9.298 6.416 1.00 86.31 261 THR A O 1
ATOM 1936 N N . LEU A 1 262 ? -2.815 8.112 4.594 1.00 87.94 262 LEU A N 1
ATOM 1937 C CA . LEU A 1 262 ? -3.816 7.064 4.849 1.00 87.94 262 LEU A CA 1
ATOM 1938 C C . LEU A 1 262 ? -3.551 6.308 6.161 1.00 87.94 262 LEU A C 1
ATOM 1940 O O . LEU A 1 262 ? -4.490 6.035 6.908 1.00 87.94 262 LEU A O 1
ATOM 1944 N N . SER A 1 263 ? -2.284 6.031 6.490 1.00 90.50 263 SER A N 1
ATOM 1945 C CA . SER A 1 263 ? -1.912 5.483 7.801 1.00 90.50 263 SER A CA 1
ATOM 1946 C C . SER A 1 263 ? -2.176 6.484 8.924 1.00 90.50 263 SER A C 1
ATOM 1948 O O . SER A 1 263 ? -2.724 6.107 9.952 1.00 90.50 263 SER A O 1
ATOM 1950 N N . GLY A 1 264 ? -1.877 7.771 8.718 1.00 90.62 264 GLY A N 1
ATOM 1951 C CA . GLY A 1 264 ? -2.147 8.832 9.691 1.00 90.62 264 GLY A CA 1
ATOM 1952 C C . GLY A 1 264 ? -3.639 9.100 9.920 1.00 90.62 264 GLY A C 1
ATOM 1953 O O . GLY A 1 264 ? -4.028 9.448 11.032 1.00 90.62 264 GLY A O 1
ATOM 1954 N N . ASP A 1 265 ? -4.486 8.910 8.911 1.00 92.38 265 ASP A N 1
ATOM 1955 C CA . ASP A 1 265 ? -5.943 9.023 9.019 1.00 92.38 265 ASP A CA 1
ATOM 1956 C C . ASP A 1 265 ? -6.536 7.819 9.760 1.00 92.38 265 ASP A C 1
ATOM 1958 O O . ASP A 1 265 ? -7.367 7.996 10.654 1.00 92.38 265 ASP A O 1
ATOM 1962 N N . ALA A 1 266 ? -6.063 6.605 9.458 1.00 95.44 266 ALA A N 1
ATOM 1963 C CA . ALA A 1 266 ? -6.421 5.400 10.202 1.00 95.44 266 ALA A CA 1
ATOM 1964 C C . ALA A 1 266 ? -5.950 5.469 11.667 1.00 95.44 266 ALA A C 1
ATOM 1966 O O . ALA A 1 266 ? -6.728 5.170 12.573 1.00 95.44 266 ALA A O 1
ATOM 1967 N N . ASP A 1 267 ? -4.727 5.941 11.920 1.00 95.31 267 ASP A N 1
ATOM 1968 C CA . ASP A 1 267 ? -4.202 6.135 13.272 1.00 95.31 267 ASP A CA 1
ATOM 1969 C C . ASP A 1 267 ? -4.980 7.210 14.042 1.00 95.31 267 ASP A C 1
ATOM 1971 O O . ASP A 1 267 ? -5.351 7.016 15.198 1.00 95.31 267 ASP A O 1
ATOM 1975 N N . ARG A 1 268 ? -5.313 8.332 13.392 1.00 95.38 268 ARG A N 1
ATOM 1976 C CA . ARG A 1 268 ? -6.152 9.387 13.979 1.00 95.38 268 ARG A CA 1
ATOM 1977 C C . ARG A 1 268 ? -7.550 8.877 14.315 1.00 95.38 268 ARG A C 1
ATOM 1979 O O . ARG A 1 268 ? -8.061 9.214 15.381 1.00 95.38 268 ARG A O 1
ATOM 1986 N N . ALA A 1 269 ? -8.146 8.049 13.458 1.00 96.81 269 ALA A N 1
ATOM 1987 C CA . ALA A 1 269 ? -9.427 7.406 13.737 1.00 96.81 269 ALA A CA 1
ATOM 1988 C C . ALA A 1 269 ? -9.329 6.406 14.906 1.00 96.81 269 ALA A C 1
ATOM 1990 O O . ALA A 1 269 ? -10.234 6.362 15.739 1.00 96.81 269 ALA A O 1
ATOM 1991 N N . LEU A 1 270 ? -8.217 5.671 15.033 1.00 97.00 270 LEU A N 1
ATOM 1992 C CA . LEU A 1 270 ? -7.944 4.815 16.192 1.00 97.00 270 LEU A CA 1
ATOM 1993 C C . LEU A 1 270 ? -7.783 5.634 17.482 1.00 97.00 270 LEU A C 1
ATOM 1995 O O . LEU A 1 270 ? -8.398 5.305 18.493 1.00 97.00 270 LEU A O 1
ATOM 1999 N N . ASN A 1 271 ? -7.019 6.730 17.447 1.00 96.50 271 ASN A N 1
ATOM 2000 C CA . ASN A 1 271 ? -6.857 7.645 18.582 1.00 96.50 271 ASN A CA 1
ATOM 2001 C C . ASN A 1 271 ? -8.199 8.275 18.997 1.00 96.50 271 ASN A C 1
ATOM 2003 O O . ASN A 1 271 ? -8.469 8.409 20.189 1.00 96.50 271 ASN A O 1
ATOM 2007 N N . ALA A 1 272 ? -9.056 8.631 18.033 1.00 96.75 272 ALA A N 1
ATOM 2008 C CA . ALA A 1 272 ? -10.388 9.178 18.292 1.00 96.75 272 ALA A CA 1
ATOM 2009 C C . ALA A 1 272 ? -11.350 8.145 18.905 1.00 96.75 272 ALA A C 1
ATOM 2011 O O . ALA A 1 272 ? -12.134 8.498 19.784 1.00 96.75 272 ALA A O 1
ATOM 2012 N N . LEU A 1 273 ? -11.278 6.879 18.478 1.00 96.94 273 LEU A N 1
ATOM 2013 C CA . LEU A 1 273 ? -12.038 5.765 19.056 1.00 96.94 273 LEU A CA 1
ATOM 2014 C C . LEU A 1 273 ? -11.579 5.461 20.491 1.00 96.94 273 LEU A C 1
ATOM 2016 O O . LEU A 1 273 ? -12.376 5.501 21.423 1.00 96.94 273 LEU A O 1
ATOM 2020 N N . VAL A 1 274 ? -10.278 5.228 20.681 1.00 96.00 274 VAL A N 1
ATOM 2021 C CA . VAL A 1 274 ? -9.648 4.987 21.993 1.00 96.00 274 VAL A CA 1
ATOM 2022 C C . VAL A 1 274 ? -9.917 6.150 22.953 1.00 96.00 274 VAL A C 1
ATOM 2024 O O . VAL A 1 274 ? -10.195 5.939 24.130 1.00 96.00 274 VAL A O 1
ATOM 2027 N N . GLY A 1 275 ? -9.903 7.385 22.445 1.00 95.69 275 GLY A N 1
ATOM 2028 C CA . GLY A 1 275 ? -10.160 8.598 23.214 1.00 95.69 275 GLY A CA 1
ATOM 2029 C C . GLY A 1 275 ? -11.545 8.673 23.866 1.00 95.69 275 GLY A C 1
ATOM 2030 O O . GLY A 1 275 ? -11.682 9.413 24.842 1.00 95.69 275 GLY A O 1
ATOM 2031 N N . GLN A 1 276 ? -12.535 7.909 23.393 1.00 96.25 276 GLN A N 1
ATOM 2032 C CA . GLN A 1 276 ? -13.893 7.869 23.959 1.00 96.25 276 GLN A CA 1
ATOM 2033 C C . GLN A 1 276 ? -13.993 7.025 25.238 1.00 96.25 276 GLN A C 1
ATOM 2035 O O . GLN A 1 276 ? -14.919 7.225 26.023 1.00 96.25 276 GLN A O 1
ATOM 2040 N N . TYR A 1 277 ? -13.037 6.124 25.475 1.00 96.69 277 TYR A N 1
ATOM 2041 C CA . TYR A 1 277 ? -13.099 5.136 26.551 1.00 96.69 277 TYR A CA 1
ATOM 2042 C C . TYR A 1 277 ? -11.955 5.281 27.557 1.00 96.69 277 TYR A C 1
ATOM 2044 O O . TYR A 1 277 ? -10.928 5.910 27.289 1.00 96.69 277 TYR A O 1
ATOM 2052 N N . ASP A 1 278 ? -12.122 4.665 28.726 1.00 95.62 278 ASP A N 1
ATOM 2053 C CA . ASP A 1 278 ? -11.037 4.428 29.680 1.00 95.62 278 ASP A CA 1
ATOM 2054 C C . ASP A 1 278 ? -10.173 3.245 29.207 1.00 95.62 278 ASP A C 1
ATOM 2056 O O . ASP A 1 278 ? -10.260 2.126 29.715 1.00 95.62 278 ASP A O 1
ATOM 2060 N N . MET A 1 279 ? -9.401 3.468 28.140 1.00 94.19 279 MET A N 1
ATOM 2061 C CA . MET A 1 279 ? -8.477 2.477 27.591 1.00 94.19 279 MET A CA 1
ATOM 2062 C C . MET A 1 279 ? -7.222 3.125 27.000 1.00 94.19 279 MET A C 1
ATOM 2064 O O . MET A 1 279 ? -7.240 4.262 26.531 1.00 94.19 279 MET A O 1
ATOM 2068 N N . GLN A 1 280 ? -6.122 2.374 26.991 1.00 94.75 280 GLN A N 1
ATOM 2069 C CA . GLN A 1 280 ? -4.906 2.761 26.276 1.00 94.75 280 GLN A CA 1
ATOM 2070 C C . GLN A 1 280 ? -4.987 2.344 24.805 1.00 94.75 280 GLN A C 1
ATOM 2072 O O . GLN A 1 280 ? -5.682 1.391 24.445 1.00 94.75 280 GLN A O 1
ATOM 2077 N N . LYS A 1 281 ? -4.241 3.047 23.949 1.00 94.75 281 LYS A N 1
ATOM 2078 C CA . LYS A 1 281 ? -4.147 2.728 22.524 1.00 94.75 281 LYS A CA 1
ATOM 2079 C C . LYS A 1 281 ? -3.482 1.350 22.340 1.00 94.75 281 LYS A C 1
ATOM 2081 O O . LYS A 1 281 ? -2.368 1.161 22.824 1.00 94.75 281 LYS A O 1
ATOM 2086 N N . PRO A 1 282 ? -4.126 0.379 21.667 1.00 93.31 282 PRO A N 1
ATOM 2087 C CA . PRO A 1 282 ? -3.643 -1.005 21.661 1.00 93.31 282 PRO A CA 1
ATOM 2088 C C . PRO A 1 282 ? -2.475 -1.263 20.692 1.00 93.31 282 PRO A C 1
ATOM 2090 O O . PRO A 1 282 ? -1.749 -2.245 20.875 1.00 93.31 282 PRO A O 1
ATOM 2093 N N . PHE A 1 283 ? -2.313 -0.428 19.663 1.00 94.62 283 PHE A N 1
ATOM 2094 C CA . PHE A 1 283 ? -1.245 -0.440 18.653 1.00 94.62 283 PHE A CA 1
ATOM 2095 C C . PHE A 1 283 ? -1.237 0.907 17.907 1.00 94.62 283 PHE A C 1
ATOM 2097 O O . PHE A 1 283 ? -2.222 1.639 17.977 1.00 94.62 283 PHE A O 1
ATOM 2104 N N . ASP A 1 284 ? -0.159 1.224 17.191 1.00 92.31 284 ASP 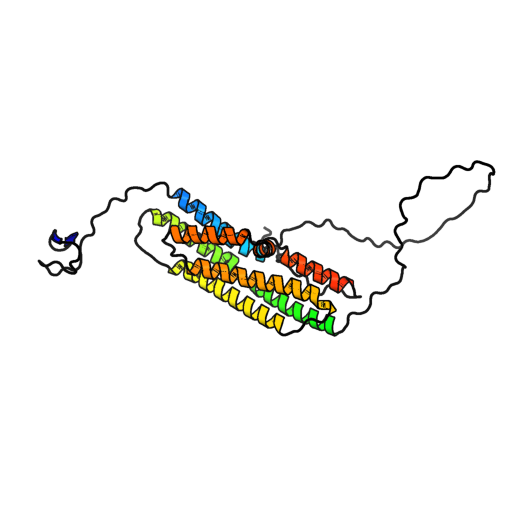A N 1
ATOM 2105 C CA . ASP A 1 284 ? -0.093 2.355 16.254 1.00 92.31 284 ASP A CA 1
ATOM 2106 C C . ASP A 1 284 ? -0.327 1.854 14.823 1.00 92.31 284 ASP A C 1
ATOM 2108 O O . ASP A 1 284 ? 0.282 0.853 14.443 1.00 92.31 284 ASP A O 1
ATOM 2112 N N . VAL A 1 285 ? -1.136 2.552 14.016 1.00 90.31 285 VAL A N 1
ATOM 2113 C CA . VAL A 1 285 ? -1.231 2.269 12.570 1.00 90.31 285 VAL A CA 1
ATOM 2114 C C . VAL A 1 285 ? -0.065 2.963 11.880 1.00 90.31 285 VAL A C 1
ATOM 2116 O O . VAL A 1 285 ? -0.117 4.153 11.556 1.00 90.31 285 VAL A O 1
ATOM 2119 N N . SER A 1 286 ? 1.029 2.231 11.707 1.00 74.94 286 SER A N 1
ATOM 2120 C CA . SER A 1 286 ? 2.302 2.819 11.291 1.00 74.94 286 SER A CA 1
ATOM 2121 C C . SER A 1 286 ? 2.546 2.666 9.787 1.00 74.94 286 SER A C 1
ATOM 2123 O O . SER A 1 286 ? 2.239 1.637 9.186 1.00 74.94 286 SER A O 1
ATOM 2125 N N . ALA A 1 287 ? 3.214 3.661 9.199 1.00 61.69 287 ALA A N 1
ATOM 2126 C CA . ALA A 1 287 ? 4.009 3.509 7.971 1.00 61.69 287 ALA A CA 1
ATOM 2127 C C . ALA A 1 287 ? 5.451 3.059 8.312 1.00 61.69 287 ALA A C 1
ATOM 2129 O O . ALA A 1 287 ? 6.417 3.551 7.743 1.00 61.69 287 ALA A O 1
ATOM 2130 N N . GLU A 1 288 ? 5.573 2.213 9.343 1.00 57.75 288 GLU A N 1
ATOM 2131 C CA . GLU A 1 288 ? 6.779 1.918 10.131 1.00 57.75 288 GLU A CA 1
ATOM 2132 C C . GLU A 1 288 ? 7.493 3.123 10.779 1.00 57.75 288 GLU A C 1
ATOM 2134 O O . GLU A 1 288 ? 7.950 4.060 10.129 1.00 57.75 288 GLU A O 1
ATOM 2139 N N . LYS A 1 289 ? 7.734 3.030 12.093 1.00 42.34 289 LYS A N 1
ATOM 2140 C CA . LYS A 1 289 ? 9.015 3.494 12.643 1.00 42.34 289 LYS A CA 1
ATOM 2141 C C . LYS A 1 289 ? 9.969 2.300 12.572 1.00 42.34 289 LYS A C 1
ATOM 2143 O O . LYS A 1 289 ? 9.622 1.275 13.160 1.00 42.34 289 LYS A O 1
ATOM 2148 N N . PRO A 1 290 ? 11.146 2.398 11.929 1.00 42.00 290 PRO A N 1
ATOM 2149 C CA . PRO A 1 290 ? 12.099 1.296 11.914 1.00 42.00 290 PRO A CA 1
ATOM 2150 C C . PRO A 1 290 ? 12.570 1.010 13.345 1.00 42.00 290 PRO A C 1
ATOM 2152 O O . PRO A 1 290 ? 13.300 1.797 13.954 1.00 42.00 290 PRO A O 1
ATOM 2155 N N . SER A 1 291 ? 12.129 -0.116 13.903 1.00 37.62 291 SER A N 1
ATOM 2156 C CA . SER A 1 291 ? 12.496 -0.552 15.248 1.00 37.62 291 SER A CA 1
ATOM 2157 C C . SER A 1 291 ? 13.915 -1.127 15.248 1.00 37.62 291 SER A C 1
ATOM 2159 O O . SER A 1 291 ? 14.104 -2.342 15.218 1.00 37.62 291 SER A O 1
ATOM 2161 N N . GLY A 1 292 ? 14.913 -0.244 15.278 1.00 35.69 292 GLY A N 1
ATOM 2162 C CA . GLY A 1 292 ? 16.311 -0.609 15.493 1.00 35.69 292 GLY A CA 1
ATOM 2163 C C . GLY A 1 292 ? 17.299 0.177 14.635 1.00 35.69 292 GLY A C 1
ATOM 2164 O O . GLY A 1 292 ? 17.323 0.050 13.412 1.00 35.69 292 GLY A O 1
ATOM 2165 N N . ASN A 1 293 ? 18.201 0.905 15.299 1.00 35.19 293 ASN A N 1
ATOM 2166 C CA . ASN A 1 293 ? 19.478 1.291 14.702 1.00 35.19 293 ASN A CA 1
ATOM 2167 C C . ASN A 1 293 ? 20.285 0.016 14.405 1.00 35.19 293 ASN A C 1
ATOM 2169 O O . ASN A 1 293 ? 20.959 -0.508 15.285 1.00 35.19 293 ASN A O 1
ATOM 2173 N N . ILE A 1 294 ? 20.238 -0.462 13.161 1.00 34.22 294 ILE A N 1
ATOM 2174 C CA . ILE A 1 294 ? 21.180 -1.473 12.638 1.00 34.22 294 ILE A CA 1
ATOM 2175 C C . ILE A 1 294 ? 22.453 -0.801 12.072 1.00 34.22 294 ILE A C 1
ATOM 2177 O O . ILE A 1 294 ? 23.426 -1.470 11.742 1.00 34.22 294 ILE A O 1
ATOM 2181 N N . MET A 1 295 ? 22.489 0.536 12.022 1.00 30.70 295 MET A N 1
ATOM 2182 C CA . MET A 1 295 ? 23.690 1.321 11.725 1.00 30.70 295 MET A CA 1
ATOM 2183 C C . MET A 1 295 ? 23.871 2.448 12.745 1.00 30.70 295 MET A C 1
ATOM 2185 O O . MET A 1 295 ? 23.521 3.599 12.495 1.00 30.70 295 MET A O 1
ATOM 2189 N N . ALA A 1 296 ? 24.448 2.094 13.890 1.00 24.97 296 ALA A N 1
ATOM 2190 C CA . ALA A 1 296 ? 25.341 2.988 14.612 1.00 24.97 296 ALA A CA 1
ATOM 2191 C C . ALA A 1 296 ? 26.763 2.414 14.452 1.00 24.97 296 ALA A C 1
ATOM 2193 O O . ALA A 1 296 ? 26.967 1.271 14.870 1.00 24.97 296 ALA A O 1
ATOM 2194 N N . PRO A 1 297 ? 27.701 3.120 13.792 1.00 35.41 297 PRO A N 1
ATOM 2195 C CA . PRO A 1 297 ? 29.128 2.888 13.999 1.00 35.41 297 PRO A CA 1
ATOM 2196 C C . PRO A 1 297 ? 29.563 3.377 15.393 1.00 35.41 297 PRO A C 1
ATOM 2198 O O . PRO A 1 297 ? 28.924 4.326 15.907 1.00 35.41 297 PRO A O 1
#